Protein AF-0000000075736341 (afdb_homodimer)

Organism: Rhodopseudomonas palustris (strain ATCC BAA-98 / CGA009) (NCBI:txid258594)

Radius of gyration: 17.77 Å; Cα contacts (8 Å, |Δi|>4): 667; chains: 2; bounding box: 42×50×42 Å

Sequence (270 aa):
MTVSPPPGFQPFAVQDGYIGTNGPYYWRQSGDGQPEFGFLSDDRHGNPNGVLHGGALLGFLDTILGFSVVLAGQRRCATVSLDSRFIATIEPGGWITGRTTMKKLSRSLAFIDAEALAGDKLLVTTSAVFRIFESMTVSPPPGFQPFAVQDGYIGTNGPYYWRQSGDGQPEFGFLSDDRHGNPNGVLHGGALLGFLDTILGFSVVLAGQRRCATVSLDSRFIATIEPGGWITGRTTMKKLSRSLAFIDAEALAGDKLLVTTSAVFRIFES

Structure (mmCIF, N/CA/C/O backbone):
data_AF-0000000075736341-model_v1
#
loop_
_entity.id
_entity.type
_entity.pdbx_description
1 polymer 'PaaI family thioesterase'
#
loop_
_atom_site.group_PDB
_atom_site.id
_atom_site.type_symbol
_atom_site.label_atom_id
_atom_site.label_alt_id
_atom_site.label_comp_id
_atom_site.label_asym_id
_atom_site.label_entity_id
_atom_site.label_seq_id
_atom_site.pdbx_PDB_ins_code
_atom_site.Cartn_x
_atom_site.Cartn_y
_atom_site.Cartn_z
_atom_site.occupancy
_atom_site.B_iso_or_equiv
_atom_site.auth_seq_id
_atom_site.auth_comp_id
_atom_site.auth_asym_id
_atom_site.auth_atom_id
_atom_site.pdbx_PDB_model_num
ATOM 1 N N . MET A 1 1 ? -22.75 11.453 -9.336 1 43.09 1 MET A N 1
ATOM 2 C CA . MET A 1 1 ? -22.516 12.75 -8.703 1 43.09 1 MET A CA 1
ATOM 3 C C . MET A 1 1 ? -21.031 12.938 -8.406 1 43.09 1 MET A C 1
ATOM 5 O O . MET A 1 1 ? -20.359 12.016 -7.934 1 43.09 1 MET A O 1
ATOM 9 N N . THR A 1 2 ? -20.406 13.789 -9.133 1 55.16 2 THR A N 1
ATOM 10 C CA . THR A 1 2 ? -18.984 14.078 -8.922 1 55.16 2 THR A CA 1
ATOM 11 C C . THR A 1 2 ? -18.719 14.406 -7.457 1 55.16 2 THR A C 1
ATOM 13 O O . THR A 1 2 ? -19.281 15.367 -6.918 1 55.16 2 THR A O 1
ATOM 16 N N . VAL A 1 3 ? -18.344 13.438 -6.664 1 73.44 3 VAL A N 1
ATOM 17 C CA . VAL A 1 3 ? -18.094 13.695 -5.25 1 73.44 3 VAL A CA 1
ATOM 18 C C . VAL A 1 3 ? -17.031 14.789 -5.098 1 73.44 3 VAL A C 1
ATOM 20 O O . VAL A 1 3 ? -15.969 14.711 -5.715 1 73.44 3 VAL A O 1
ATOM 23 N N . SER A 1 4 ? -17.484 15.93 -4.535 1 86.81 4 SER A N 1
ATOM 24 C CA . SER A 1 4 ? -16.594 17.062 -4.262 1 86.81 4 SER A CA 1
ATOM 25 C C . SER A 1 4 ? -15.961 16.938 -2.883 1 86.81 4 SER A C 1
ATOM 27 O O . SER A 1 4 ? -16.578 16.422 -1.949 1 86.81 4 SER A O 1
ATOM 29 N N . PRO A 1 5 ? -14.688 17.344 -2.762 1 92.88 5 PRO A N 1
ATOM 30 C CA . PRO A 1 5 ? -14.047 17.344 -1.44 1 92.88 5 PRO A CA 1
ATOM 31 C C . PRO A 1 5 ? -14.797 18.203 -0.421 1 92.88 5 PRO A C 1
ATOM 33 O O . PRO A 1 5 ? -15.398 19.203 -0.786 1 92.88 5 PRO A O 1
ATOM 36 N N . PRO A 1 6 ? -14.82 17.828 0.877 1 93.12 6 PRO A N 1
ATOM 37 C CA . PRO A 1 6 ? -15.383 18.672 1.927 1 93.12 6 PRO A CA 1
ATOM 38 C C . PRO A 1 6 ? -14.734 20.047 1.983 1 93.12 6 PRO A C 1
ATOM 40 O O . PRO A 1 6 ? -13.594 20.219 1.532 1 93.12 6 PRO A O 1
ATOM 43 N N . PRO A 1 7 ? -15.461 21.031 2.551 1 92.19 7 PRO A N 1
ATOM 44 C CA . PRO A 1 7 ? -14.922 22.391 2.605 1 92.19 7 PRO A CA 1
ATOM 45 C C . PRO A 1 7 ? -13.578 22.469 3.32 1 92.19 7 PRO A C 1
ATOM 47 O O . PRO A 1 7 ? -13.359 21.766 4.312 1 92.19 7 PRO A O 1
ATOM 50 N N . GLY A 1 8 ? -12.688 23.266 2.797 1 93.94 8 GLY A N 1
ATOM 51 C CA . GLY A 1 8 ? -11.422 23.562 3.441 1 93.94 8 GLY A CA 1
ATOM 52 C C . GLY A 1 8 ? -10.281 22.688 2.953 1 93.94 8 GLY A C 1
ATOM 53 O O . GLY A 1 8 ? -9.109 23 3.176 1 93.94 8 GLY A O 1
ATOM 54 N N . PHE A 1 9 ? -10.641 21.609 2.346 1 96.69 9 PHE A N 1
ATOM 55 C CA . PHE A 1 9 ? -9.594 20.734 1.812 1 96.69 9 PHE A CA 1
ATOM 56 C C . PHE A 1 9 ? -9.039 21.297 0.506 1 96.69 9 PHE A C 1
ATOM 58 O O . PHE A 1 9 ? -9.797 21.766 -0.346 1 96.69 9 PHE A O 1
ATOM 65 N N . GLN A 1 10 ? -7.746 21.312 0.424 1 96.44 10 GLN A N 1
ATOM 66 C CA . GLN A 1 10 ? -7.07 21.703 -0.809 1 96.44 10 GLN A CA 1
ATOM 67 C C . GLN A 1 10 ? -6.27 20.547 -1.394 1 96.44 10 GLN A C 1
ATOM 69 O O . GLN A 1 10 ? -5.762 19.703 -0.654 1 96.44 10 GLN A O 1
ATOM 74 N N . PRO A 1 11 ? -6.152 20.484 -2.705 1 96.62 11 PRO A N 1
ATOM 75 C CA . PRO A 1 11 ? -5.367 19.406 -3.299 1 96.62 11 PRO A CA 1
ATOM 76 C C . PRO A 1 11 ? -3.895 19.453 -2.895 1 96.62 11 PRO A C 1
ATOM 78 O O . PRO A 1 11 ? -3.363 20.531 -2.613 1 96.62 11 PRO A O 1
ATOM 81 N N . PHE A 1 12 ? -3.307 18.234 -2.832 1 97.12 12 PHE A N 1
ATOM 82 C CA . PHE A 1 12 ? -1.857 18.203 -2.67 1 97.12 12 PHE A CA 1
ATOM 83 C C . PHE A 1 12 ? -1.169 19.016 -3.754 1 97.12 12 PHE A C 1
ATOM 85 O O . PHE A 1 12 ? -1.601 19.016 -4.91 1 97.12 12 PHE A O 1
ATOM 92 N N . ALA A 1 13 ? -0.105 19.656 -3.391 1 92.75 13 ALA A N 1
ATOM 93 C CA . ALA A 1 13 ? 0.673 20.422 -4.367 1 92.75 13 ALA A CA 1
ATOM 94 C C . ALA A 1 13 ? 1.377 19.484 -5.348 1 92.75 13 ALA A C 1
ATOM 96 O O . ALA A 1 13 ? 1.563 19.828 -6.52 1 92.75 13 ALA A O 1
ATOM 97 N N . VAL A 1 14 ? 1.834 18.406 -4.832 1 91.38 14 VAL A N 1
ATOM 98 C CA . VAL A 1 14 ? 2.459 17.391 -5.676 1 91.38 14 VAL A CA 1
ATOM 99 C C . VAL A 1 14 ? 1.383 16.547 -6.363 1 91.38 14 VAL A C 1
ATOM 101 O O . VAL A 1 14 ? 0.614 15.852 -5.703 1 91.38 14 VAL A O 1
ATOM 104 N N . GLN A 1 15 ? 1.377 16.578 -7.691 1 90.69 15 GLN A N 1
ATOM 105 C CA . GLN A 1 15 ? 0.323 15.883 -8.43 1 90.69 15 GLN A CA 1
ATOM 106 C C . GLN A 1 15 ? 0.909 14.961 -9.492 1 90.69 15 GLN A C 1
ATOM 108 O O . GLN A 1 15 ? 0.202 14.531 -10.406 1 90.69 15 GLN A O 1
ATOM 113 N N . ASP A 1 16 ? 2.137 14.789 -9.477 1 95 16 ASP A N 1
ATOM 114 C CA . ASP A 1 16 ? 2.793 13.875 -10.398 1 95 16 ASP A CA 1
ATOM 115 C C . ASP A 1 16 ? 3.299 12.625 -9.68 1 95 16 ASP A C 1
ATOM 117 O O . ASP A 1 16 ? 2.994 12.422 -8.5 1 95 16 ASP A O 1
ATOM 121 N N . GLY A 1 17 ? 3.896 11.695 -10.453 1 97.94 17 GLY A N 1
ATOM 122 C CA . GLY A 1 17 ? 4.379 10.477 -9.828 1 97.94 17 GLY A CA 1
ATOM 123 C C . GLY A 1 17 ? 3.271 9.648 -9.203 1 97.94 17 GLY A C 1
ATOM 124 O O . GLY A 1 17 ? 2.139 9.648 -9.695 1 97.94 17 GLY A O 1
ATOM 125 N N . TYR A 1 18 ? 3.678 8.93 -8.125 1 98.62 18 TYR A N 1
ATOM 126 C CA . TYR A 1 18 ? 2.729 8.016 -7.504 1 98.62 18 TYR A CA 1
ATOM 127 C C . TYR A 1 18 ? 1.563 8.773 -6.883 1 98.62 18 TYR A C 1
ATOM 129 O O . 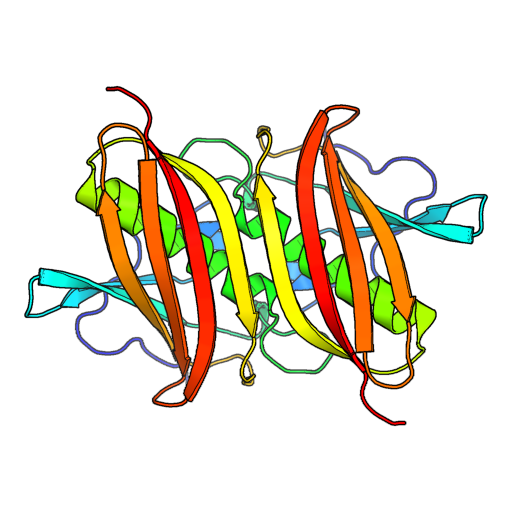TYR A 1 18 ? 0.418 8.32 -6.938 1 98.62 18 TYR A O 1
ATOM 137 N N . ILE A 1 19 ? 1.858 9.867 -6.273 1 98.44 19 ILE A N 1
ATOM 138 C CA . ILE A 1 19 ? 0.839 10.672 -5.598 1 98.44 19 ILE A CA 1
ATOM 139 C C . ILE A 1 19 ? -0.22 11.109 -6.609 1 98.44 19 ILE A C 1
ATOM 141 O O . ILE A 1 19 ? -1.42 10.984 -6.352 1 98.44 19 ILE A O 1
ATOM 145 N N . GLY A 1 20 ? 0.197 11.562 -7.738 1 97.56 20 GLY A N 1
ATOM 146 C CA . GLY A 1 20 ? -0.741 11.945 -8.781 1 97.56 20 GLY A CA 1
ATOM 147 C C . GLY A 1 20 ? -1.492 10.758 -9.367 1 97.56 20 GLY A C 1
ATOM 148 O O . GLY A 1 20 ? -2.664 10.883 -9.734 1 97.56 20 GLY A O 1
ATOM 149 N N . THR A 1 21 ? -0.859 9.664 -9.484 1 97.88 21 THR A N 1
ATOM 150 C CA . THR A 1 21 ? -1.429 8.469 -10.102 1 97.88 21 THR A CA 1
ATOM 151 C C . THR A 1 21 ? -2.471 7.836 -9.18 1 97.88 21 THR A C 1
ATOM 153 O O . THR A 1 21 ? -3.555 7.461 -9.633 1 97.88 21 THR A O 1
ATOM 156 N N . ASN A 1 22 ? -2.188 7.789 -7.91 1 98.44 22 ASN A N 1
ATOM 157 C CA . ASN A 1 22 ? -3.084 7.121 -6.973 1 98.44 22 ASN A CA 1
ATOM 158 C C . ASN A 1 22 ? -4.094 8.102 -6.371 1 98.44 22 ASN A C 1
ATOM 160 O O . ASN A 1 22 ? -5.074 7.68 -5.754 1 98.44 22 ASN A O 1
ATOM 164 N N . GLY A 1 23 ? -3.801 9.367 -6.469 1 97.75 23 GLY A N 1
ATOM 165 C CA . GLY A 1 23 ? -4.73 10.352 -5.949 1 97.75 23 GLY A CA 1
ATOM 166 C C . GLY A 1 23 ? -6.016 10.445 -6.75 1 97.75 23 GLY A C 1
ATOM 167 O O . GLY A 1 23 ? -6.375 9.508 -7.465 1 97.75 23 GLY A O 1
ATOM 168 N N . PRO A 1 24 ? -6.777 11.523 -6.547 1 97.88 24 PRO A N 1
ATOM 169 C CA . PRO A 1 24 ? -6.301 12.766 -5.938 1 97.88 24 PRO A CA 1
ATOM 170 C C . PRO A 1 24 ? -6.32 12.719 -4.41 1 97.88 24 PRO A C 1
ATOM 172 O O . PRO A 1 24 ? -7.227 12.125 -3.82 1 97.88 24 PRO A O 1
ATOM 175 N N . TYR A 1 25 ? -5.273 13.375 -3.82 1 98.44 25 TYR A N 1
ATOM 176 C CA . TYR A 1 25 ? -5.156 13.539 -2.377 1 98.44 25 TYR A CA 1
ATOM 177 C C . TYR A 1 25 ? -5.348 15 -1.979 1 98.44 25 TYR A C 1
ATOM 179 O O . TYR A 1 25 ? -5.016 15.906 -2.746 1 98.44 25 TYR A O 1
ATOM 187 N N . TYR A 1 26 ? -5.848 15.148 -0.805 1 98.12 26 TYR A N 1
ATOM 188 C CA . TYR A 1 26 ? -6.148 16.484 -0.274 1 98.12 26 TYR A CA 1
ATOM 189 C C . TYR A 1 26 ? -5.672 16.609 1.168 1 98.12 26 TYR A C 1
ATOM 191 O O . TYR A 1 26 ? -5.348 15.609 1.813 1 98.12 26 TYR A O 1
ATOM 199 N N . TRP A 1 27 ? -5.551 17.875 1.605 1 97.19 27 TRP A N 1
ATOM 200 C CA . TRP A 1 27 ? -5.234 18.094 3.012 1 97.19 27 TRP A CA 1
ATOM 201 C C . TRP A 1 27 ? -5.77 19.453 3.48 1 97.19 27 TRP A C 1
ATOM 203 O O . TRP A 1 27 ? -6.125 20.297 2.664 1 97.19 27 TRP A O 1
ATOM 213 N N . ARG A 1 28 ? -5.996 19.531 4.719 1 95.88 28 ARG A N 1
ATOM 214 C CA . ARG A 1 28 ? -6.312 20.781 5.387 1 95.88 28 ARG A CA 1
ATOM 215 C C . ARG A 1 28 ? -5.711 20.828 6.785 1 95.88 28 ARG A C 1
ATOM 217 O O . ARG A 1 28 ? -5.43 19.797 7.379 1 95.88 28 ARG A O 1
ATOM 224 N N . GLN A 1 29 ? -5.406 22.031 7.199 1 90.31 29 GLN A N 1
ATOM 225 C CA . GLN A 1 29 ? -5.055 22.188 8.602 1 90.31 29 GLN A CA 1
ATOM 226 C C . GLN A 1 29 ? -6.301 22.281 9.477 1 90.31 29 GLN A C 1
ATOM 228 O O . GLN A 1 29 ? -7.176 23.109 9.234 1 90.31 29 GLN A O 1
ATOM 233 N N . SER A 1 30 ? -6.387 21.344 10.359 1 83.81 30 SER A N 1
ATOM 234 C CA . SER A 1 30 ? -7.523 21.406 11.273 1 83.81 30 SER A CA 1
ATOM 235 C C . SER A 1 30 ? -7.43 22.625 12.195 1 83.81 30 SER A C 1
ATOM 237 O O . SER A 1 30 ? -6.406 23.312 12.227 1 83.81 30 SER A O 1
ATOM 239 N N . GLY A 1 31 ? -8.555 22.828 12.852 1 79.38 31 GLY A N 1
ATOM 240 C CA . GLY A 1 31 ? -8.602 23.953 13.781 1 79.38 31 GLY A CA 1
ATOM 241 C C . GLY A 1 31 ? -7.574 23.844 14.891 1 79.38 31 GLY A C 1
ATOM 242 O O . GLY A 1 31 ? -7.109 24.875 15.414 1 79.38 31 GLY A O 1
ATOM 243 N N . ASP A 1 32 ? -7.191 22.641 15.258 1 83.25 32 ASP A N 1
ATOM 244 C CA . ASP A 1 32 ? -6.242 22.438 16.344 1 83.25 32 ASP A CA 1
ATOM 245 C C . ASP A 1 32 ? -4.805 22.422 15.828 1 83.25 32 ASP A C 1
ATOM 247 O O . ASP A 1 32 ? -3.869 22.156 16.578 1 83.25 32 ASP A O 1
ATOM 251 N N . GLY A 1 33 ? -4.625 22.688 14.602 1 83.5 33 GLY A N 1
ATOM 252 C CA . GLY A 1 33 ? -3.295 22.797 14.023 1 83.5 33 GLY A CA 1
ATOM 253 C C . GLY A 1 33 ? -2.77 21.469 13.484 1 83.5 33 GLY A C 1
ATOM 254 O O . GLY A 1 33 ? -1.669 21.406 12.938 1 83.5 33 GLY A O 1
ATOM 255 N N . GLN A 1 34 ? -3.572 20.453 13.641 1 88.44 34 GLN A N 1
ATOM 256 C CA . GLN A 1 34 ? -3.15 19.141 13.141 1 88.44 34 GLN A CA 1
ATOM 257 C C . GLN A 1 34 ? -3.6 18.938 11.695 1 88.44 34 GLN A C 1
ATOM 259 O O . GLN A 1 34 ? -4.688 19.359 11.312 1 88.44 34 GLN A O 1
ATOM 264 N N . PRO A 1 35 ? -2.73 18.297 10.969 1 93.81 35 PRO A N 1
ATOM 265 C CA . PRO A 1 35 ? -3.156 18.078 9.586 1 93.81 35 PRO A CA 1
ATOM 266 C C . PRO A 1 35 ? -4.219 16.984 9.469 1 93.81 35 PRO A C 1
ATOM 268 O O . PRO A 1 35 ? -4.195 16.016 10.234 1 93.81 35 PRO A O 1
ATOM 271 N N . GLU A 1 36 ? -5.145 17.203 8.586 1 96.62 36 GLU A N 1
ATOM 272 C CA . GLU A 1 36 ? -6.105 16.219 8.117 1 96.62 36 GLU A CA 1
ATOM 273 C C . GLU A 1 36 ? -5.98 15.992 6.613 1 96.62 36 GLU A C 1
ATOM 275 O O . GLU A 1 36 ? -5.758 16.938 5.855 1 96.62 36 GLU A O 1
ATOM 280 N N . PHE A 1 37 ? -6.254 14.75 6.285 1 98.31 37 PHE A N 1
ATOM 281 C CA . PHE A 1 37 ? -6.016 14.406 4.891 1 98.31 37 PHE A CA 1
ATOM 282 C C . PHE A 1 37 ? -7.266 13.797 4.262 1 98.31 37 PHE A C 1
ATOM 284 O O . PHE A 1 37 ? -8.195 13.406 4.973 1 98.31 37 PHE A O 1
ATOM 291 N N . GLY A 1 38 ? -7.238 13.789 2.949 1 98.44 38 GLY A N 1
ATOM 292 C CA . GLY A 1 38 ? -8.352 13.219 2.207 1 98.44 38 GLY A CA 1
ATOM 293 C C . GLY A 1 38 ? -7.922 12.523 0.928 1 98.44 38 GLY A C 1
ATOM 294 O O . GLY A 1 38 ? -6.914 12.891 0.324 1 98.44 38 GLY A O 1
ATOM 295 N N . PHE A 1 39 ? -8.648 11.562 0.573 1 98.62 39 PHE A N 1
ATOM 296 C CA . PHE A 1 39 ? -8.508 10.773 -0.646 1 98.62 39 PHE A CA 1
ATOM 297 C C . PHE A 1 39 ? -9.859 10.617 -1.341 1 98.62 39 PHE A C 1
ATOM 299 O O . PHE A 1 39 ? -10.781 10.023 -0.783 1 98.62 39 PHE A O 1
ATOM 306 N N . LEU A 1 40 ? -10.016 11.219 -2.479 1 98.12 40 LEU A N 1
ATOM 307 C CA . LEU A 1 40 ? -11.234 11.047 -3.262 1 98.12 40 LEU A CA 1
ATOM 308 C C . LEU A 1 40 ? -11.102 9.875 -4.234 1 98.12 40 LEU A C 1
ATOM 310 O O . LEU A 1 40 ? -10.602 10.047 -5.348 1 98.12 40 LEU A O 1
ATOM 314 N N . SER A 1 41 ? -11.625 8.727 -3.809 1 98.06 41 SER A N 1
ATOM 315 C CA . SER A 1 41 ? -11.453 7.52 -4.613 1 98.06 41 SER A CA 1
ATOM 316 C C . SER A 1 41 ? -12.414 7.508 -5.797 1 98.06 41 SER A C 1
ATOM 318 O O . SER A 1 41 ? -13.422 8.219 -5.793 1 98.06 41 SER A O 1
ATOM 320 N N . ASP A 1 42 ? -12.023 6.766 -6.824 1 97.5 42 ASP A N 1
ATOM 321 C CA . ASP A 1 42 ? -12.867 6.543 -7.992 1 97.5 42 ASP A CA 1
ATOM 322 C C . ASP A 1 42 ? -12.641 5.148 -8.578 1 97.5 42 ASP A C 1
ATOM 324 O O . ASP A 1 42 ? -12.07 4.281 -7.914 1 97.5 42 ASP A O 1
ATOM 328 N N . ASP A 1 43 ? -13.141 4.879 -9.773 1 96.94 43 ASP A N 1
ATOM 329 C CA . ASP A 1 43 ? -13.125 3.541 -10.359 1 96.94 43 ASP A CA 1
ATOM 330 C C . ASP A 1 43 ? -11.695 3.016 -10.484 1 96.94 43 ASP A C 1
ATOM 332 O O . ASP A 1 43 ? -11.469 1.806 -10.438 1 96.94 43 ASP A O 1
ATOM 336 N N . ARG A 1 44 ? -10.711 3.895 -10.617 1 98.19 44 ARG A N 1
ATOM 337 C CA . ARG A 1 44 ? -9.305 3.518 -10.734 1 98.19 44 ARG A CA 1
ATOM 338 C C . ARG A 1 44 ? -8.82 2.805 -9.484 1 98.19 44 ARG A C 1
ATOM 340 O O . ARG A 1 44 ? -7.77 2.16 -9.492 1 98.19 44 ARG A O 1
ATOM 347 N N . HIS A 1 45 ? -9.578 2.855 -8.43 1 98.69 45 HIS A N 1
ATOM 348 C CA . HIS A 1 45 ? -9.094 2.395 -7.133 1 98.69 45 HIS A CA 1
ATOM 349 C C . HIS A 1 45 ? -9.812 1.121 -6.699 1 98.69 45 HIS A C 1
ATOM 351 O O . HIS A 1 45 ? -9.617 0.646 -5.578 1 98.69 45 HIS A O 1
ATOM 357 N N . GLY A 1 46 ? -10.602 0.581 -7.516 1 98.19 46 GLY A N 1
ATOM 358 C CA . GLY A 1 46 ? -11.344 -0.624 -7.18 1 98.19 46 GLY A CA 1
ATOM 359 C C . GLY A 1 46 ? -10.531 -1.893 -7.344 1 98.19 46 GLY A C 1
ATOM 360 O O . GLY A 1 46 ? -9.609 -1.942 -8.164 1 98.19 46 GLY A O 1
ATOM 361 N N . ASN A 1 47 ? -10.93 -2.953 -6.527 1 96.88 47 ASN A N 1
ATOM 362 C CA . ASN A 1 47 ? -10.336 -4.273 -6.707 1 96.88 47 ASN A CA 1
ATOM 363 C C . ASN A 1 47 ? -11.266 -5.207 -7.48 1 96.88 47 ASN A C 1
ATOM 365 O O . ASN A 1 47 ? -12.359 -4.812 -7.871 1 96.88 47 ASN A O 1
ATOM 369 N N . PRO A 1 48 ? -10.781 -6.422 -7.738 1 93.94 48 PRO A N 1
ATOM 370 C CA . PRO A 1 48 ? -11.586 -7.328 -8.555 1 93.94 48 PRO A CA 1
ATOM 371 C C . PRO A 1 48 ? -12.906 -7.715 -7.883 1 93.94 48 PRO A C 1
ATOM 373 O O . PRO A 1 48 ? -13.82 -8.211 -8.547 1 93.94 48 PRO A O 1
ATOM 376 N N . ASN A 1 49 ? -12.961 -7.512 -6.609 1 94.12 49 ASN A N 1
ATOM 377 C CA . ASN A 1 49 ? -14.172 -7.867 -5.887 1 94.12 49 ASN A CA 1
ATOM 378 C C . ASN A 1 49 ? -15.164 -6.707 -5.844 1 94.12 49 ASN A C 1
ATOM 380 O O . ASN A 1 49 ? -16.219 -6.801 -5.203 1 94.12 49 ASN A O 1
ATOM 384 N N . GLY A 1 50 ? -14.805 -5.566 -6.43 1 95.25 50 GLY A N 1
ATOM 385 C CA . GLY A 1 50 ? -15.727 -4.445 -6.539 1 95.25 50 GLY A CA 1
ATOM 386 C C . GLY A 1 50 ? -15.641 -3.48 -5.375 1 95.25 50 GLY A C 1
ATOM 387 O O . GLY A 1 50 ? -16.484 -2.592 -5.23 1 95.25 50 GLY A O 1
ATOM 388 N N . VAL A 1 51 ? -14.758 -3.711 -4.531 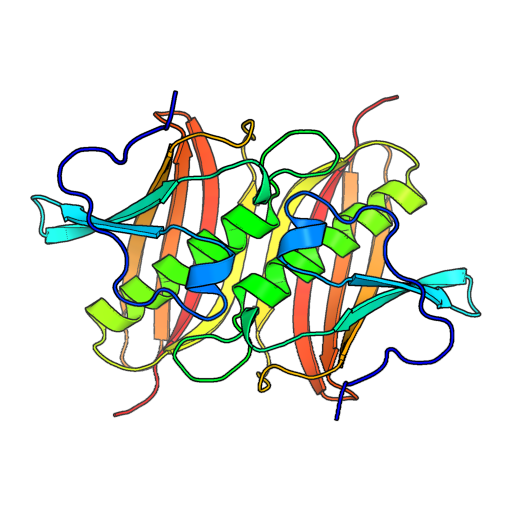1 97.75 51 VAL A N 1
ATOM 389 C CA . VAL A 1 51 ? -14.555 -2.799 -3.41 1 97.75 51 VAL A CA 1
ATOM 390 C C . VAL A 1 51 ? -13.219 -2.082 -3.561 1 97.75 51 VAL A C 1
ATOM 392 O O . VAL A 1 51 ? -12.461 -2.363 -4.492 1 97.75 51 VAL A O 1
ATOM 395 N N . LEU A 1 52 ? -12.992 -1.081 -2.699 1 98.38 52 LEU A N 1
ATOM 396 C CA . LEU A 1 52 ? -11.742 -0.329 -2.721 1 98.38 52 LEU A CA 1
ATOM 397 C C . LEU A 1 52 ? -10.547 -1.251 -2.494 1 98.38 52 LEU A C 1
ATOM 399 O O . LEU A 1 52 ? -10.555 -2.072 -1.575 1 98.38 52 LEU A O 1
ATOM 403 N N . HIS A 1 53 ? -9.594 -1.188 -3.346 1 98.69 53 HIS A N 1
ATOM 404 C CA . HIS A 1 53 ? -8.406 -2.023 -3.219 1 98.69 53 HIS A CA 1
ATOM 405 C C . HIS A 1 53 ? -7.578 -1.628 -1.998 1 98.69 53 HIS A C 1
ATOM 407 O O . HIS A 1 53 ? -7.277 -0.448 -1.802 1 98.69 53 HIS A O 1
ATOM 413 N N . GLY A 1 54 ? -7.137 -2.598 -1.226 1 98.38 54 GLY A N 1
ATOM 414 C CA . GLY A 1 54 ? -6.297 -2.328 -0.07 1 98.38 54 GLY A CA 1
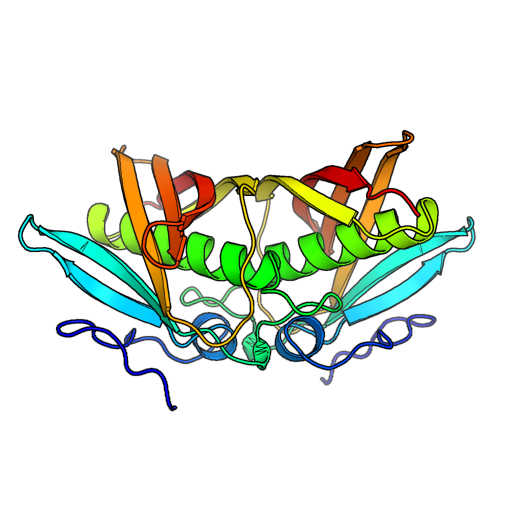ATOM 415 C C . GLY A 1 54 ? -5.02 -1.587 -0.419 1 98.38 54 GLY A C 1
ATOM 416 O O . GLY A 1 54 ? -4.559 -0.741 0.348 1 98.38 54 GLY A O 1
ATOM 417 N N . GLY A 1 55 ? -4.469 -1.902 -1.563 1 98.62 55 GLY A N 1
ATOM 418 C CA . GLY A 1 55 ? -3.258 -1.244 -2.023 1 98.62 55 GLY A CA 1
ATOM 419 C C . GLY A 1 55 ? -3.432 0.249 -2.23 1 98.62 55 GLY A C 1
ATOM 420 O O . GLY A 1 55 ? -2.504 1.025 -1.997 1 98.62 55 GLY A O 1
ATOM 421 N N . ALA A 1 56 ? -4.59 0.658 -2.719 1 98.75 56 ALA A N 1
ATOM 422 C CA . ALA A 1 56 ? -4.875 2.082 -2.881 1 98.75 56 ALA A CA 1
ATOM 423 C C . ALA A 1 56 ? -4.887 2.795 -1.532 1 98.75 56 ALA A C 1
ATOM 425 O O . ALA A 1 56 ? -4.34 3.893 -1.397 1 98.75 56 ALA A O 1
ATOM 426 N N . LEU A 1 57 ? -5.492 2.143 -0.557 1 98.81 57 LEU A N 1
ATOM 427 C CA . LEU A 1 57 ? -5.555 2.703 0.788 1 98.81 57 LEU A CA 1
ATOM 428 C C . LEU A 1 57 ? -4.172 2.744 1.426 1 98.81 57 LEU A C 1
ATOM 430 O O . LEU A 1 57 ? -3.807 3.73 2.07 1 98.81 57 LEU A O 1
ATOM 434 N N . LEU A 1 58 ? -3.445 1.663 1.251 1 98.81 58 LEU A N 1
ATOM 435 C CA . LEU A 1 58 ? -2.098 1.613 1.805 1 98.81 58 LEU A CA 1
ATOM 436 C C . LEU A 1 58 ? -1.224 2.713 1.209 1 98.81 58 LEU A C 1
ATOM 438 O O . LEU A 1 58 ? -0.436 3.34 1.921 1 98.81 58 LEU A O 1
ATOM 442 N N . GLY A 1 59 ? -1.317 2.873 -0.113 1 98.75 59 GLY A N 1
ATOM 443 C CA . GLY A 1 59 ? -0.583 3.947 -0.763 1 98.75 59 GLY A CA 1
ATOM 444 C C . GLY A 1 59 ? -0.925 5.32 -0.216 1 98.75 59 GLY A C 1
ATOM 445 O O . GLY A 1 59 ? -0.037 6.145 0.005 1 98.75 59 GLY A O 1
ATOM 446 N N . PHE A 1 60 ? -2.215 5.543 0.012 1 98.88 60 PHE A N 1
ATOM 447 C CA . PHE A 1 60 ? -2.691 6.789 0.597 1 98.88 60 PHE A CA 1
ATOM 448 C C . PHE A 1 60 ? -2.119 6.984 1.996 1 98.88 60 PHE A C 1
ATOM 450 O O . PHE A 1 60 ? -1.524 8.023 2.291 1 98.88 60 PHE A O 1
ATOM 457 N N . LEU A 1 61 ? -2.211 5.969 2.809 1 98.94 61 LEU A N 1
ATOM 458 C CA . LEU A 1 61 ? -1.75 6.066 4.188 1 98.94 61 LEU A CA 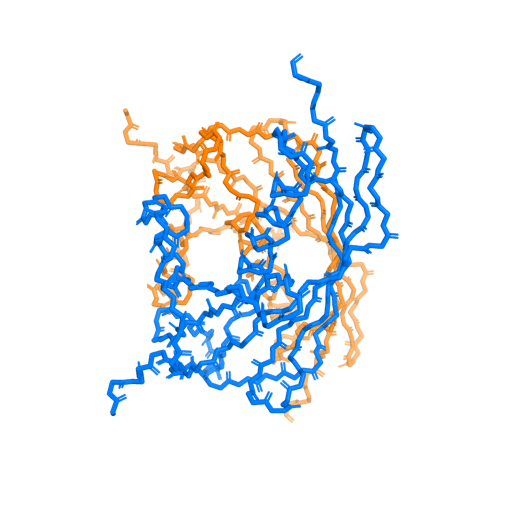1
ATOM 459 C C . LEU A 1 61 ? -0.236 6.246 4.242 1 98.94 61 LEU A C 1
ATOM 461 O O . LEU A 1 61 ? 0.269 7.051 5.031 1 98.94 61 LEU A O 1
ATOM 465 N N . ASP A 1 62 ? 0.476 5.508 3.441 1 98.88 62 ASP A N 1
ATOM 466 C CA . ASP A 1 62 ? 1.922 5.688 3.359 1 98.88 62 ASP A CA 1
ATOM 467 C C . ASP A 1 62 ? 2.277 7.133 3.02 1 98.88 62 ASP A C 1
ATOM 469 O O . ASP A 1 62 ? 3.186 7.715 3.619 1 98.88 62 ASP A O 1
ATOM 473 N N . THR A 1 63 ? 1.586 7.695 2.074 1 98.69 63 THR A N 1
ATOM 474 C CA . THR A 1 63 ? 1.833 9.062 1.615 1 98.69 63 THR A CA 1
ATOM 475 C C . THR A 1 63 ? 1.598 10.062 2.742 1 98.69 63 THR A C 1
ATOM 477 O O . THR A 1 63 ? 2.445 10.914 3.008 1 98.69 63 THR A O 1
ATOM 480 N N . ILE A 1 64 ? 0.471 9.922 3.447 1 98.62 64 ILE A N 1
ATOM 481 C CA . ILE A 1 64 ? 0.131 10.953 4.418 1 98.62 64 ILE A CA 1
ATOM 482 C C . ILE A 1 64 ? 0.99 10.789 5.668 1 98.62 64 ILE A C 1
ATOM 484 O O . ILE A 1 64 ? 1.307 11.773 6.348 1 98.62 64 ILE A O 1
ATOM 488 N N . LEU A 1 65 ? 1.376 9.578 5.977 1 98.56 65 LEU A N 1
ATOM 489 C CA . LEU A 1 65 ? 2.336 9.359 7.051 1 98.56 65 LEU A CA 1
ATOM 490 C C . LEU A 1 65 ? 3.654 10.07 6.758 1 98.56 65 LEU A C 1
ATOM 492 O O . LEU A 1 65 ? 4.164 10.812 7.594 1 98.56 65 LEU A O 1
ATOM 496 N N . GLY A 1 66 ? 4.16 9.797 5.594 1 97.69 66 GLY A N 1
ATOM 497 C CA . GLY A 1 66 ? 5.387 10.477 5.195 1 97.69 66 GLY A CA 1
ATOM 498 C C . GLY A 1 66 ? 5.27 11.984 5.219 1 97.69 66 GLY A C 1
ATOM 499 O O . GLY A 1 66 ? 6.164 12.68 5.715 1 97.69 66 GLY A O 1
ATOM 500 N N . PHE A 1 67 ? 4.207 12.477 4.711 1 96.56 67 PHE A N 1
ATOM 501 C CA . PHE A 1 67 ? 3.955 13.914 4.691 1 96.56 67 PHE A CA 1
ATOM 502 C C . PHE A 1 67 ? 3.957 14.484 6.105 1 96.56 67 PHE A C 1
ATOM 504 O O . PHE A 1 67 ? 4.562 15.523 6.359 1 96.56 67 PHE A O 1
ATOM 511 N N . SER A 1 68 ? 3.25 13.836 7 1 97.06 68 SER A N 1
ATOM 512 C CA . SER A 1 68 ? 3.16 14.289 8.383 1 97.06 68 SER A CA 1
ATOM 513 C C . SER A 1 68 ? 4.535 14.32 9.047 1 97.06 68 SER A C 1
ATOM 515 O O . SER A 1 68 ? 4.84 15.227 9.82 1 97.06 68 SER A O 1
ATOM 517 N N . VAL A 1 69 ? 5.348 13.328 8.773 1 97.19 69 VAL A N 1
ATOM 518 C CA . VAL A 1 69 ? 6.684 13.258 9.344 1 97.19 69 VAL A CA 1
ATOM 519 C C . VAL A 1 69 ? 7.527 14.422 8.828 1 97.19 69 VAL A C 1
ATOM 521 O O . VAL A 1 69 ? 8.219 15.086 9.602 1 97.19 69 VAL A O 1
ATOM 524 N N . VAL A 1 70 ? 7.434 14.664 7.531 1 95.56 70 VAL A N 1
ATOM 525 C CA . VAL A 1 70 ? 8.203 15.75 6.938 1 95.56 70 VAL A CA 1
ATOM 526 C C . VAL A 1 70 ? 7.73 17.094 7.496 1 95.56 70 VAL A C 1
ATOM 528 O O . VAL A 1 70 ? 8.547 17.969 7.801 1 95.56 70 VAL A O 1
ATOM 531 N N . LEU A 1 71 ? 6.438 17.234 7.621 1 93.25 71 LEU A N 1
ATOM 532 C CA . LEU A 1 71 ? 5.879 18.469 8.164 1 93.25 71 LEU A CA 1
ATOM 533 C C . LEU A 1 71 ? 6.371 18.703 9.594 1 93.25 71 LEU A C 1
ATOM 535 O O . LEU A 1 71 ? 6.703 19.828 9.961 1 93.25 71 LEU A O 1
ATOM 539 N N . ALA A 1 72 ? 6.445 17.719 10.391 1 93.75 72 ALA A N 1
ATOM 540 C CA . ALA A 1 72 ? 6.824 17.828 11.797 1 93.75 72 ALA A CA 1
ATOM 541 C C . ALA A 1 72 ? 8.336 17.984 11.945 1 93.75 72 ALA A C 1
ATOM 543 O O . ALA A 1 72 ? 8.797 18.75 12.797 1 93.75 72 ALA A O 1
ATOM 544 N N . GLY A 1 73 ? 9.031 17.219 11.164 1 93 73 GLY A N 1
ATOM 545 C CA . GLY A 1 73 ? 10.477 17.172 11.336 1 93 73 GLY A CA 1
ATOM 546 C C . GLY A 1 73 ? 11.219 18.156 10.445 1 93 73 GLY A C 1
ATOM 547 O O . GLY A 1 73 ? 12.383 18.469 10.688 1 93 73 GLY A O 1
ATOM 548 N N . GLN A 1 74 ? 10.586 18.562 9.336 1 94.12 74 GLN A N 1
ATOM 549 C CA . GLN A 1 74 ? 11.148 19.484 8.352 1 94.12 74 GLN A CA 1
ATOM 550 C C . GLN A 1 74 ? 12.398 18.891 7.707 1 94.12 74 GLN A C 1
ATOM 552 O O . GLN A 1 74 ? 13.359 19.609 7.422 1 94.12 74 GLN A O 1
ATOM 557 N N . ARG A 1 75 ? 12.492 17.594 7.688 1 94.5 75 ARG A N 1
ATOM 558 C CA . ARG A 1 75 ? 13.562 16.812 7.07 1 94.5 75 ARG A CA 1
ATOM 559 C C . ARG A 1 75 ? 13 15.68 6.234 1 94.5 75 ARG A C 1
ATOM 561 O O . ARG A 1 75 ? 11.859 15.25 6.438 1 94.5 75 ARG A O 1
ATOM 568 N N . ARG A 1 76 ? 13.852 15.258 5.34 1 94.94 76 ARG A N 1
ATOM 569 C CA . ARG A 1 76 ? 13.461 14.086 4.562 1 94.94 76 ARG A CA 1
ATOM 570 C C . ARG A 1 76 ? 13.391 12.844 5.445 1 94.94 76 ARG A C 1
ATOM 572 O O . ARG A 1 76 ? 14.109 12.742 6.441 1 94.94 76 ARG A O 1
ATOM 579 N N . CYS A 1 77 ? 12.547 11.93 4.992 1 97.19 77 CYS A N 1
ATOM 580 C CA . CYS A 1 77 ? 12.383 10.695 5.754 1 97.19 77 CYS A CA 1
ATOM 581 C C . CYS A 1 77 ? 12.203 9.5 4.828 1 97.19 77 CYS A C 1
ATOM 583 O O . CYS A 1 77 ? 12.023 9.664 3.623 1 97.19 77 CYS A O 1
ATOM 585 N N . ALA A 1 78 ? 12.383 8.297 5.379 1 97.25 78 ALA A N 1
ATOM 586 C CA . ALA A 1 78 ? 12.133 7.035 4.695 1 97.25 78 ALA A CA 1
ATOM 587 C C . ALA A 1 78 ? 11.406 6.051 5.605 1 97.25 78 ALA A C 1
ATOM 589 O O . ALA A 1 78 ? 11.703 5.957 6.797 1 97.25 78 ALA A O 1
ATOM 590 N N . THR A 1 79 ? 10.484 5.383 5.008 1 98.56 79 THR A N 1
ATOM 591 C CA . THR A 1 79 ? 9.727 4.406 5.781 1 98.56 79 THR A CA 1
ATOM 592 C C . THR A 1 79 ? 10.609 3.23 6.184 1 98.56 79 THR A C 1
ATOM 594 O O . THR A 1 79 ? 11.336 2.68 5.355 1 98.56 79 THR A O 1
ATOM 597 N N . VAL A 1 80 ? 10.57 2.875 7.422 1 98.81 80 VAL A N 1
ATOM 598 C CA . VAL A 1 80 ? 11.273 1.711 7.941 1 98.81 80 VAL A CA 1
ATOM 599 C C . VAL A 1 80 ? 10.312 0.533 8.07 1 98.81 80 VAL A C 1
ATOM 601 O O . VAL A 1 80 ? 10.617 -0.577 7.629 1 98.81 80 VAL A O 1
ATOM 604 N N . SER A 1 81 ? 9.234 0.789 8.656 1 98.94 81 SER A N 1
ATOM 605 C CA . SER A 1 81 ? 8.195 -0.23 8.766 1 98.94 81 SER A CA 1
ATOM 606 C C . SER A 1 81 ? 6.805 0.388 8.688 1 98.94 81 SER A C 1
ATOM 608 O O . SER A 1 81 ? 6.625 1.564 9.008 1 98.94 81 SER A O 1
ATOM 610 N N . LEU A 1 82 ? 5.891 -0.321 8.266 1 98.94 82 LEU A N 1
ATOM 611 C CA . LEU A 1 82 ? 4.484 0.038 8.141 1 98.94 82 LEU A CA 1
ATOM 612 C C . LEU A 1 82 ? 3.59 -1.181 8.352 1 98.94 82 LEU A C 1
ATOM 614 O O . LEU A 1 82 ? 3.637 -2.133 7.57 1 98.94 82 LEU A O 1
ATOM 618 N N . ASP A 1 83 ? 2.793 -1.146 9.406 1 98.94 83 ASP A N 1
ATOM 619 C CA . ASP A 1 83 ? 1.95 -2.264 9.82 1 98.94 83 ASP A CA 1
ATOM 620 C C . ASP A 1 83 ? 0.474 -1.874 9.805 1 98.94 83 ASP A C 1
ATOM 622 O O . ASP A 1 83 ? 0.073 -0.916 10.469 1 98.94 83 ASP A O 1
ATOM 626 N N . SER A 1 84 ? -0.274 -2.662 9.125 1 98.94 84 SER A N 1
ATOM 627 C CA . SER A 1 84 ? -1.656 -2.248 8.906 1 98.94 84 SER A CA 1
ATOM 628 C C . SER A 1 84 ? -2.633 -3.352 9.305 1 98.94 84 SER A C 1
ATOM 630 O O . SER A 1 84 ? -2.334 -4.535 9.148 1 98.94 84 SER A O 1
ATOM 632 N N . ARG A 1 85 ? -3.76 -2.967 9.797 1 98.94 85 ARG A N 1
ATOM 633 C CA . ARG A 1 85 ? -4.922 -3.812 10.047 1 98.94 85 ARG A CA 1
ATOM 634 C C . ARG A 1 85 ? -6.133 -3.324 9.25 1 98.94 85 ARG A C 1
ATOM 636 O O . ARG A 1 85 ? -6.5 -2.152 9.336 1 98.94 85 ARG A O 1
ATOM 643 N N . PHE A 1 86 ? -6.648 -4.238 8.5 1 98.94 86 PHE A N 1
ATOM 644 C CA . PHE A 1 86 ? -7.832 -3.939 7.699 1 98.94 86 PHE A CA 1
ATOM 645 C C . PHE A 1 86 ? -9.102 -4.324 8.445 1 98.94 86 PHE A C 1
ATOM 647 O O . PHE A 1 86 ? -9.281 -5.484 8.828 1 98.94 86 PHE A O 1
ATOM 654 N N . ILE A 1 87 ? -9.984 -3.367 8.562 1 98.81 87 ILE A N 1
ATOM 655 C CA . ILE A 1 87 ? -11.125 -3.529 9.453 1 98.81 87 ILE A CA 1
ATOM 656 C C . ILE A 1 87 ? -12.406 -3.678 8.633 1 98.81 87 ILE A C 1
ATOM 658 O O . ILE A 1 87 ? -13.266 -4.508 8.953 1 98.81 87 ILE A O 1
ATOM 662 N N . ALA A 1 88 ? -12.555 -2.832 7.637 1 98.56 88 ALA A N 1
ATOM 663 C CA . ALA A 1 88 ? -13.75 -2.84 6.789 1 98.56 88 ALA A CA 1
ATOM 664 C C . ALA A 1 88 ? -13.406 -2.41 5.363 1 98.56 88 ALA A C 1
ATOM 666 O O . ALA A 1 88 ? -12.273 -2.031 5.074 1 98.56 88 ALA A O 1
ATOM 667 N N . THR A 1 89 ? -14.391 -2.584 4.48 1 97.31 89 THR A N 1
ATOM 668 C CA . THR A 1 89 ? -14.211 -2.17 3.092 1 97.31 89 THR A CA 1
ATOM 669 C C . THR A 1 89 ? -15.359 -1.27 2.643 1 97.31 89 THR A C 1
ATOM 671 O O . THR A 1 89 ? -16.312 -1.048 3.391 1 97.31 89 THR A O 1
ATOM 674 N N . ILE A 1 90 ? -15.125 -0.625 1.523 1 97.88 90 ILE A N 1
ATOM 675 C CA . ILE A 1 90 ? -16.141 0.224 0.905 1 97.88 90 ILE A CA 1
ATOM 676 C C . ILE A 1 90 ? -15.977 0.194 -0.613 1 97.88 90 ILE A C 1
ATOM 678 O O . ILE A 1 90 ? -14.922 -0.178 -1.126 1 97.88 90 ILE A O 1
ATOM 682 N N . GLU A 1 91 ? -17.062 0.46 -1.33 1 97.62 91 GLU A N 1
ATOM 683 C CA . GLU A 1 91 ? -16.953 0.62 -2.777 1 97.62 91 GLU A CA 1
ATOM 684 C C . GLU A 1 91 ? -16.156 1.868 -3.137 1 97.62 91 GLU A C 1
ATOM 686 O O . GLU A 1 91 ? -16.188 2.863 -2.408 1 97.62 91 GLU A O 1
ATOM 691 N N . PRO A 1 92 ? -15.477 1.845 -4.266 1 97.56 92 PRO A N 1
ATOM 692 C CA . PRO A 1 92 ? -14.812 3.076 -4.703 1 97.56 92 PRO A CA 1
ATOM 693 C C . PRO A 1 92 ? -15.805 4.176 -5.078 1 97.56 92 PRO A C 1
ATOM 695 O O . PRO A 1 92 ? -16.984 3.904 -5.273 1 97.56 92 PRO A O 1
ATOM 698 N N . GLY A 1 93 ? -15.25 5.414 -5.133 1 96.38 93 GLY A N 1
ATOM 699 C CA . GLY A 1 93 ? -16.094 6.512 -5.586 1 96.38 93 GLY A CA 1
ATOM 700 C C . GLY A 1 93 ? -16.438 7.488 -4.48 1 96.38 93 GLY A C 1
ATOM 701 O O . GLY A 1 93 ? -17.094 8.508 -4.727 1 96.38 93 GLY A O 1
ATOM 702 N N . GLY A 1 94 ? -15.984 7.289 -3.34 1 95.75 94 GLY A N 1
ATOM 703 C CA . GLY A 1 94 ? -16.312 8.148 -2.219 1 95.75 94 GLY A CA 1
ATOM 704 C C . GLY A 1 94 ? -15.109 8.836 -1.607 1 95.75 94 GLY A C 1
ATOM 705 O O . GLY A 1 94 ? -13.984 8.664 -2.088 1 95.75 94 GLY A O 1
ATOM 706 N N . TRP A 1 95 ? -15.438 9.672 -0.591 1 98.06 95 TRP A N 1
ATOM 707 C CA . TRP A 1 95 ? -14.43 10.398 0.167 1 98.06 95 TRP A CA 1
ATOM 708 C C . TRP A 1 95 ? -13.883 9.547 1.305 1 98.06 95 TRP A C 1
ATOM 710 O O . TRP A 1 95 ? -14.648 8.961 2.074 1 98.06 95 TRP A O 1
ATOM 720 N N . ILE A 1 96 ? -12.547 9.469 1.385 1 98.62 96 ILE A N 1
ATOM 721 C CA . ILE A 1 96 ? -11.852 8.789 2.479 1 98.62 96 ILE A CA 1
ATOM 722 C C . ILE A 1 96 ? -11.07 9.812 3.301 1 98.62 96 ILE A C 1
ATOM 724 O O . ILE A 1 96 ? -10.266 10.57 2.758 1 98.62 96 ILE A O 1
ATOM 728 N N . THR A 1 97 ? -11.344 9.82 4.562 1 98.19 97 THR A N 1
ATOM 729 C CA . THR A 1 97 ? -10.602 10.695 5.465 1 98.19 97 THR A CA 1
ATOM 730 C C . THR A 1 97 ? -9.367 9.984 6.016 1 98.19 97 THR A C 1
ATOM 732 O O . THR A 1 97 ? -9.438 8.812 6.383 1 98.19 97 THR A O 1
ATOM 735 N N . GLY A 1 98 ? -8.258 10.695 6.004 1 98.44 98 GLY A N 1
ATOM 736 C CA . GLY A 1 98 ? -7.043 10.227 6.645 1 98.44 98 GLY A CA 1
ATOM 737 C C . GLY A 1 98 ? -6.652 11.047 7.859 1 98.44 98 GLY A C 1
ATOM 738 O O . GLY A 1 98 ? -6.648 12.273 7.809 1 98.44 98 GLY A O 1
ATOM 739 N N . ARG A 1 99 ? -6.32 10.336 8.914 1 97.62 99 ARG A N 1
ATOM 740 C CA . ARG A 1 99 ? -5.844 10.984 10.133 1 97.62 99 ARG A CA 1
ATOM 741 C C . ARG A 1 99 ? -4.508 10.398 10.578 1 97.62 99 ARG A C 1
ATOM 743 O O . ARG A 1 99 ? -4.293 9.188 10.484 1 97.62 99 ARG A O 1
ATOM 750 N N . THR A 1 100 ? -3.672 11.281 11.016 1 98.19 100 THR A N 1
ATOM 751 C CA . THR A 1 100 ? -2.389 10.828 11.531 1 98.19 100 THR A CA 1
ATOM 752 C C . THR A 1 100 ? -2.209 11.258 12.984 1 98.19 100 THR A C 1
ATOM 754 O O . THR A 1 100 ? -2.732 12.289 13.406 1 98.19 100 THR A O 1
ATOM 757 N N . THR A 1 101 ? -1.534 10.453 13.734 1 97.88 101 THR A N 1
ATOM 758 C CA . THR A 1 101 ? -1.178 10.75 15.117 1 97.88 101 THR A CA 1
ATOM 759 C C . THR A 1 101 ? 0.306 10.492 15.367 1 97.88 101 THR A C 1
ATOM 761 O O . THR A 1 101 ? 0.749 9.344 15.359 1 97.88 101 THR A O 1
ATOM 764 N N . MET A 1 102 ? 1.024 11.562 15.664 1 98 102 MET A N 1
ATOM 765 C CA . MET A 1 102 ? 2.441 11.43 15.984 1 98 102 MET A CA 1
ATOM 766 C C . MET A 1 102 ? 2.625 10.891 17.406 1 98 102 MET A C 1
ATOM 768 O O . MET A 1 102 ? 2.223 11.539 18.375 1 98 102 MET A O 1
ATOM 772 N N . LYS A 1 103 ? 3.227 9.711 17.453 1 98.62 103 LYS A N 1
ATOM 773 C CA . LYS A 1 103 ? 3.449 9.109 18.766 1 98.62 103 LYS A CA 1
ATOM 774 C C . LYS A 1 103 ? 4.77 9.586 19.375 1 98.62 103 LYS A C 1
ATOM 776 O O . LYS A 1 103 ? 4.859 9.797 20.594 1 98.62 103 LYS A O 1
ATOM 781 N N . LYS A 1 104 ? 5.754 9.727 18.578 1 98.56 104 LYS A N 1
ATOM 782 C CA . LYS A 1 104 ? 7.078 10.188 18.984 1 98.56 104 LYS A CA 1
ATOM 783 C C . LYS A 1 104 ? 7.887 10.68 17.781 1 98.56 104 LYS A C 1
ATOM 785 O O . LYS A 1 104 ? 7.879 10.055 16.719 1 98.56 104 LYS A O 1
ATOM 790 N N . LEU A 1 105 ? 8.508 11.766 17.953 1 97.56 105 LEU A N 1
ATOM 791 C CA . LEU A 1 105 ? 9.461 12.305 16.984 1 97.56 105 LEU A CA 1
ATOM 792 C C . LEU A 1 105 ? 10.82 12.523 17.641 1 97.56 105 LEU A C 1
ATOM 794 O O . LEU A 1 105 ? 10.969 13.375 18.516 1 97.56 105 LEU A O 1
ATOM 798 N N . SER A 1 106 ? 11.719 11.75 17.266 1 96.88 106 SER A N 1
ATOM 799 C CA . SER A 1 106 ? 13.086 11.922 17.734 1 96.88 106 SER A CA 1
ATOM 800 C C . SER A 1 106 ? 13.977 12.523 16.656 1 96.88 106 SER A C 1
ATOM 802 O O . SER A 1 106 ? 13.484 12.938 15.602 1 96.88 106 SER A O 1
ATOM 804 N N . ARG A 1 107 ? 15.242 12.578 16.953 1 95.38 107 ARG A N 1
ATOM 805 C CA . ARG A 1 107 ? 16.188 13.133 15.992 1 95.38 107 ARG A CA 1
ATOM 806 C C . ARG A 1 107 ? 16.297 12.242 14.758 1 95.38 107 ARG A C 1
ATOM 808 O O . ARG A 1 107 ? 16.438 12.734 13.641 1 95.38 107 ARG A O 1
ATOM 815 N N . SER A 1 108 ? 16.172 10.922 15.023 1 97.12 108 SER A N 1
ATOM 816 C CA . SER A 1 108 ? 16.5 10.047 13.906 1 97.12 108 SER A CA 1
ATOM 817 C C . SER A 1 108 ? 15.312 9.156 13.523 1 97.12 108 SER A C 1
ATOM 819 O O . SER A 1 108 ? 15.336 8.5 12.484 1 97.12 108 SER A O 1
ATOM 821 N N . LEU A 1 109 ? 14.281 9.117 14.453 1 98.38 109 LEU A N 1
ATOM 822 C CA . LEU A 1 109 ? 13.141 8.25 14.164 1 98.38 109 LEU A CA 1
ATOM 823 C C . LEU A 1 109 ? 11.828 8.969 14.453 1 98.38 109 LEU A C 1
ATOM 825 O O . LEU A 1 109 ? 11.742 9.781 15.375 1 98.38 109 LEU A O 1
ATOM 829 N N . ALA A 1 110 ? 10.867 8.617 13.703 1 98.75 110 ALA A N 1
ATOM 830 C CA . ALA A 1 110 ? 9.484 9.008 13.984 1 98.75 110 ALA A CA 1
ATOM 831 C C . ALA A 1 110 ? 8.586 7.781 14.109 1 98.75 110 ALA A C 1
ATOM 833 O O . ALA A 1 110 ? 8.656 6.867 13.289 1 98.75 110 ALA A O 1
ATOM 834 N N . PHE A 1 111 ? 7.828 7.723 15.188 1 98.88 111 PHE A N 1
ATOM 835 C CA . PHE A 1 111 ? 6.77 6.738 15.383 1 98.88 111 PHE A CA 1
ATOM 836 C C . PHE A 1 111 ? 5.398 7.375 15.203 1 98.88 111 PHE A C 1
ATOM 838 O O . PHE A 1 111 ? 5.02 8.273 15.953 1 98.88 111 PHE A O 1
ATOM 845 N N . ILE A 1 112 ? 4.684 6.922 14.25 1 98.81 112 ILE A N 1
ATOM 846 C CA . ILE A 1 112 ? 3.477 7.637 13.852 1 98.81 112 ILE A CA 1
ATOM 847 C C . ILE A 1 112 ? 2.404 6.641 13.422 1 98.81 112 ILE A C 1
ATOM 849 O O . ILE A 1 112 ? 2.709 5.637 12.766 1 98.81 112 ILE A O 1
ATOM 853 N N . ASP A 1 113 ? 1.142 6.898 13.797 1 98.88 113 ASP A N 1
ATOM 854 C CA . ASP A 1 113 ? -0.014 6.098 13.406 1 98.88 113 ASP A CA 1
ATOM 855 C C . ASP A 1 113 ? -0.887 6.84 12.398 1 98.88 113 ASP A C 1
ATOM 857 O O . ASP A 1 113 ? -0.819 8.07 12.297 1 98.88 113 ASP A O 1
ATOM 861 N N . ALA A 1 114 ? -1.684 6.082 11.656 1 98.81 114 ALA A N 1
ATOM 862 C CA . ALA A 1 114 ? -2.68 6.672 10.766 1 98.81 114 ALA A CA 1
ATOM 863 C C . ALA A 1 114 ? -3.924 5.793 10.672 1 98.81 114 ALA A C 1
ATOM 865 O O . ALA A 1 114 ? -3.859 4.59 10.938 1 98.81 114 ALA A O 1
ATOM 866 N N . GLU A 1 115 ? -4.996 6.418 10.328 1 98.88 115 GLU A N 1
ATOM 867 C CA . GLU A 1 115 ? -6.266 5.746 10.062 1 98.88 115 GLU A CA 1
ATOM 868 C C . GLU A 1 115 ? -6.922 6.273 8.797 1 98.88 115 GLU A C 1
ATOM 870 O O . GLU A 1 115 ? -6.797 7.457 8.469 1 98.88 115 GLU A O 1
ATOM 875 N N . ALA A 1 116 ? -7.59 5.426 8.094 1 98.88 116 ALA A N 1
ATOM 876 C CA . ALA A 1 116 ? -8.469 5.785 6.98 1 98.88 116 ALA A CA 1
ATOM 877 C C . ALA A 1 116 ? -9.93 5.504 7.324 1 98.88 116 ALA A C 1
ATOM 879 O O . ALA A 1 116 ? -10.266 4.41 7.781 1 98.88 116 ALA A O 1
ATOM 880 N N . LEU A 1 117 ? -10.766 6.465 7.031 1 98.69 117 LEU A N 1
ATOM 881 C CA . LEU A 1 117 ? -12.18 6.352 7.375 1 98.69 117 LEU A CA 1
ATOM 882 C C . LEU A 1 117 ? -13.055 6.734 6.191 1 98.69 117 LEU A C 1
ATOM 884 O O . LEU A 1 117 ? -12.758 7.688 5.473 1 98.69 117 LEU A O 1
ATOM 888 N N . ALA A 1 118 ? -14.141 6.066 5.996 1 98.25 118 ALA A N 1
ATOM 889 C CA . ALA A 1 118 ? -15.273 6.5 5.184 1 98.25 118 ALA A CA 1
ATOM 890 C C . ALA A 1 118 ? -16.438 6.953 6.059 1 98.25 118 ALA A C 1
ATOM 892 O O . ALA A 1 118 ? -17.203 6.129 6.559 1 98.25 118 ALA A O 1
ATOM 893 N N . GLY A 1 119 ? -16.641 8.273 6.109 1 96.12 119 GLY A N 1
ATOM 894 C CA . GLY A 1 119 ? -17.516 8.742 7.172 1 96.12 119 GLY A CA 1
ATOM 895 C C . GLY A 1 119 ? -17.062 8.297 8.547 1 96.12 119 GLY A C 1
ATOM 896 O O . GLY A 1 119 ? -15.914 8.508 8.938 1 96.12 119 GLY A O 1
ATOM 897 N N . ASP A 1 120 ? -17.938 7.641 9.266 1 96.69 120 ASP A N 1
ATOM 898 C CA . ASP A 1 120 ? -17.609 7.168 10.609 1 96.69 120 ASP A CA 1
ATOM 899 C C . ASP A 1 120 ? -17.094 5.73 10.57 1 96.69 120 ASP A C 1
ATOM 901 O O . ASP A 1 120 ? -16.719 5.176 11.602 1 96.69 120 ASP A O 1
ATOM 905 N N . LYS A 1 121 ? -17.031 5.16 9.438 1 98.38 121 LYS A N 1
ATOM 906 C CA . LYS A 1 121 ? -16.578 3.775 9.289 1 98.38 121 LYS A CA 1
ATOM 907 C C . LYS A 1 121 ? -15.062 3.689 9.203 1 98.38 121 LYS A C 1
ATOM 909 O O . LYS A 1 121 ? -14.469 4.18 8.242 1 98.38 121 LYS A O 1
ATOM 914 N N . LEU A 1 122 ? -14.445 3.057 10.211 1 98.88 122 LEU A N 1
ATOM 915 C CA . LEU A 1 122 ? -13.008 2.822 10.18 1 98.88 122 LEU A CA 1
ATOM 916 C C . LEU A 1 122 ? -12.656 1.712 9.195 1 98.88 122 LEU A C 1
ATOM 918 O O . LEU A 1 122 ? -13.18 0.601 9.297 1 98.88 122 LEU A O 1
ATOM 922 N N . LEU A 1 123 ? -11.75 2.021 8.242 1 98.88 123 LEU A N 1
ATOM 923 C CA . LEU A 1 123 ? -11.406 1.057 7.199 1 98.88 123 LEU A CA 1
ATOM 924 C C . LEU A 1 123 ? -10.094 0.355 7.516 1 98.88 123 LEU A C 1
ATOM 926 O O . LEU A 1 123 ? -10.008 -0.874 7.457 1 98.88 123 LEU A O 1
ATOM 930 N N . VAL A 1 124 ? -9.062 1.122 7.824 1 98.94 124 VAL A N 1
ATOM 931 C CA . VAL A 1 124 ? -7.715 0.601 8.023 1 98.94 124 VAL A CA 1
ATOM 932 C C . VAL A 1 124 ? -7 1.416 9.094 1 98.94 124 VAL A C 1
ATOM 934 O O . VAL A 1 124 ? -7.125 2.643 9.141 1 98.94 124 VAL A O 1
ATOM 937 N N . THR A 1 125 ? -6.285 0.792 9.953 1 98.94 125 THR A N 1
ATOM 938 C CA . THR A 1 125 ? -5.324 1.438 10.836 1 98.94 125 THR A CA 1
ATOM 939 C C . THR A 1 125 ? -3.898 1.022 10.484 1 98.94 125 THR A C 1
ATOM 941 O O . THR A 1 125 ? -3.656 -0.125 10.109 1 98.94 125 THR A O 1
ATOM 944 N N . THR A 1 126 ? -3.025 1.924 10.625 1 98.94 126 THR A N 1
ATOM 945 C CA . THR A 1 126 ? -1.627 1.672 10.297 1 98.94 126 THR A CA 1
ATOM 946 C C . THR A 1 126 ? -0.702 2.291 11.336 1 98.94 126 THR A C 1
ATOM 948 O O . THR A 1 126 ? -0.97 3.383 11.844 1 98.94 126 THR A O 1
ATOM 951 N N . SER A 1 127 ? 0.36 1.621 11.672 1 98.94 127 SER A N 1
ATOM 952 C CA . SER A 1 127 ? 1.469 2.131 12.477 1 98.94 127 SER A CA 1
ATOM 953 C C . SER A 1 127 ? 2.779 2.088 11.695 1 98.94 127 SER A C 1
ATOM 955 O O . SER A 1 127 ? 3.084 1.09 11.039 1 98.94 127 SER A O 1
ATOM 957 N N . ALA A 1 128 ? 3.514 3.143 11.805 1 98.94 128 ALA A N 1
ATOM 958 C CA . ALA A 1 128 ? 4.711 3.191 10.969 1 98.94 128 ALA A CA 1
ATOM 959 C C . ALA A 1 128 ? 5.887 3.801 11.734 1 98.94 128 ALA A C 1
ATOM 961 O O . ALA A 1 128 ? 5.691 4.57 12.672 1 98.94 128 ALA A O 1
ATOM 962 N N . VAL A 1 129 ? 7.027 3.406 11.367 1 98.94 129 VAL A N 1
ATOM 963 C CA . VAL A 1 129 ? 8.289 4 11.797 1 98.94 129 VAL A CA 1
ATOM 964 C C . VAL A 1 129 ? 9.023 4.586 10.594 1 98.94 129 VAL A C 1
ATOM 966 O O . VAL A 1 129 ? 9.109 3.947 9.539 1 98.94 129 VAL A O 1
ATOM 969 N N . PHE A 1 130 ? 9.477 5.734 10.742 1 98.81 130 PHE A N 1
ATOM 970 C CA . PHE A 1 130 ? 10.266 6.391 9.711 1 98.81 130 PHE A CA 1
ATOM 971 C C . PHE A 1 130 ? 11.664 6.723 10.234 1 98.81 130 PHE A C 1
ATOM 973 O O . PHE A 1 130 ? 11.812 7.141 11.383 1 98.81 130 PHE A O 1
ATOM 980 N N . ARG A 1 131 ? 12.609 6.531 9.375 1 98.12 131 ARG A N 1
ATOM 981 C CA . ARG A 1 131 ? 13.922 7.141 9.594 1 98.12 131 ARG A CA 1
ATOM 982 C C . ARG A 1 131 ? 13.93 8.594 9.133 1 98.12 131 ARG A C 1
ATOM 984 O O . ARG A 1 131 ? 13.438 8.914 8.047 1 98.12 131 ARG A O 1
ATOM 991 N N . ILE A 1 132 ? 14.484 9.422 9.953 1 97.12 132 ILE A N 1
ATOM 992 C CA . ILE A 1 132 ? 14.625 10.836 9.617 1 97.12 132 ILE A CA 1
ATOM 993 C C . ILE A 1 132 ? 16.078 11.141 9.258 1 97.12 132 ILE A C 1
ATOM 995 O O . ILE A 1 132 ? 16.984 10.898 10.055 1 97.12 132 ILE A O 1
ATOM 999 N N . PHE A 1 133 ? 16.234 11.695 8.07 1 94.12 133 PHE A N 1
ATOM 1000 C CA . PHE A 1 133 ? 17.594 11.938 7.598 1 94.12 133 PHE A CA 1
ATOM 1001 C C . PHE A 1 133 ? 18.141 13.234 8.18 1 94.12 133 PHE A C 1
ATOM 1003 O O . PHE A 1 133 ? 17.391 14.18 8.414 1 94.12 133 PHE A O 1
ATOM 1010 N N . GLU A 1 134 ? 19.375 13.273 8.406 1 86.5 134 GLU A N 1
ATOM 1011 C CA . GLU A 1 134 ? 20.031 14.477 8.898 1 86.5 134 GLU A CA 1
ATOM 1012 C C . GLU A 1 134 ? 20.062 15.57 7.836 1 86.5 134 GLU A C 1
ATOM 1014 O O . GLU A 1 134 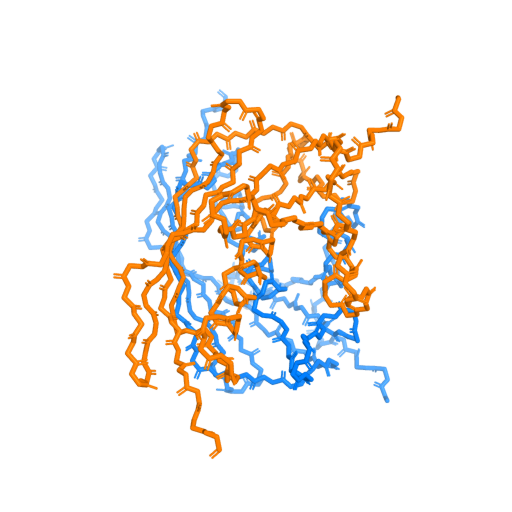? 20.125 15.273 6.641 1 86.5 134 GLU A O 1
ATOM 1019 N N . SER A 1 135 ? 19.859 16.875 8.242 1 73.5 135 SER A N 1
ATOM 1020 C CA . SER A 1 135 ? 19.938 18.031 7.34 1 73.5 135 SER A CA 1
ATOM 1021 C C . SER A 1 135 ? 21.344 18.172 6.758 1 73.5 135 SER A C 1
ATOM 1023 O O . SER A 1 135 ? 22.328 17.828 7.406 1 73.5 135 SER A O 1
ATOM 1025 N N . MET B 1 1 ? 15.281 3.17 -22.672 1 44.06 1 MET B N 1
ATOM 1026 C CA . MET B 1 1 ? 15.07 1.807 -23.156 1 44.06 1 MET B CA 1
ATOM 1027 C C . MET B 1 1 ? 13.82 1.198 -22.531 1 44.06 1 MET B C 1
ATOM 1029 O O . MET B 1 1 ? 13.57 1.356 -21.328 1 44.06 1 MET B O 1
ATOM 1033 N N . THR B 1 2 ? 12.82 1.021 -23.297 1 55.28 2 THR B N 1
ATOM 1034 C CA . THR B 1 2 ? 11.578 0.424 -22.828 1 55.28 2 THR B CA 1
ATOM 1035 C C . THR B 1 2 ? 11.844 -0.908 -22.125 1 55.28 2 THR B C 1
ATOM 1037 O O . THR B 1 2 ? 12.406 -1.827 -22.734 1 55.28 2 THR B O 1
ATOM 1040 N N . VAL B 1 3 ? 11.961 -0.892 -20.828 1 75.06 3 VAL B N 1
ATOM 1041 C CA . VAL B 1 3 ? 12.242 -2.129 -20.109 1 75.06 3 VAL B CA 1
ATOM 1042 C C . VAL B 1 3 ? 11.156 -3.156 -20.406 1 75.06 3 VAL B C 1
ATOM 1044 O O . VAL B 1 3 ? 9.961 -2.854 -20.281 1 75.06 3 VAL B O 1
ATOM 1047 N N . SER B 1 4 ? 11.586 -4.262 -21.078 1 86.94 4 SER B N 1
ATOM 1048 C CA . SER B 1 4 ? 10.688 -5.371 -21.375 1 86.94 4 SER B CA 1
ATOM 1049 C C . SER B 1 4 ? 10.672 -6.398 -20.25 1 86.94 4 SER B C 1
ATOM 1051 O O . SER B 1 4 ? 11.688 -6.613 -19.594 1 86.94 4 SER B O 1
ATOM 1053 N N . PRO B 1 5 ? 9.492 -6.996 -20 1 93 5 PRO B N 1
ATOM 1054 C CA . PRO B 1 5 ? 9.445 -8.055 -18.984 1 93 5 PRO B CA 1
ATOM 1055 C C . PRO B 1 5 ? 10.367 -9.227 -19.328 1 93 5 PRO B C 1
ATOM 1057 O O . PRO B 1 5 ? 10.594 -9.531 -20.5 1 93 5 PRO B O 1
ATOM 1060 N N . PRO B 1 6 ? 10.977 -9.898 -18.312 1 93.25 6 PRO B N 1
ATOM 1061 C CA . PRO B 1 6 ? 11.742 -11.117 -18.562 1 93.25 6 PRO B CA 1
ATOM 1062 C C . PRO B 1 6 ? 10.922 -12.203 -19.266 1 93.25 6 PRO B C 1
ATOM 1064 O O . PRO B 1 6 ? 9.695 -12.188 -19.203 1 93.25 6 PRO B O 1
ATOM 1067 N N . PRO B 1 7 ? 11.625 -13.125 -19.938 1 92.38 7 PRO B N 1
ATOM 1068 C CA . PRO B 1 7 ? 10.914 -14.172 -20.672 1 92.38 7 PRO B CA 1
ATOM 1069 C C . PRO B 1 7 ? 9.969 -14.984 -19.781 1 92.38 7 PRO B C 1
ATOM 1071 O O . PRO B 1 7 ? 10.289 -15.266 -18.625 1 92.38 7 PRO B O 1
ATOM 1074 N N . GLY B 1 8 ? 8.82 -15.305 -20.312 1 94.12 8 GLY B N 1
ATOM 1075 C CA . GLY B 1 8 ? 7.883 -16.203 -19.656 1 94.12 8 GLY B CA 1
ATOM 1076 C C . GLY B 1 8 ? 6.824 -15.469 -18.859 1 94.12 8 GLY B C 1
ATOM 1077 O O . GLY B 1 8 ? 5.801 -16.047 -18.484 1 94.12 8 GLY B O 1
ATOM 1078 N N . PHE B 1 9 ? 7.102 -14.242 -18.562 1 96.81 9 PHE B N 1
ATOM 1079 C CA . PHE B 1 9 ? 6.109 -13.461 -17.828 1 96.81 9 PHE B CA 1
ATOM 1080 C C . PHE B 1 9 ? 4.992 -13 -18.766 1 96.81 9 PHE B C 1
ATOM 1082 O O . PHE B 1 9 ? 5.25 -12.562 -19.875 1 96.81 9 PHE B O 1
ATOM 1089 N N . GLN B 1 10 ? 3.795 -13.172 -18.312 1 96.56 10 GLN B N 1
ATOM 1090 C CA . GLN B 1 10 ? 2.627 -12.672 -19.031 1 96.56 10 GLN B CA 1
ATOM 1091 C C . GLN B 1 10 ? 1.884 -11.625 -18.219 1 96.56 10 GLN B C 1
ATOM 1093 O O . GLN B 1 10 ? 1.872 -11.68 -16.984 1 96.56 10 GLN B O 1
ATOM 1098 N N . PRO B 1 11 ? 1.267 -10.672 -18.875 1 96.81 11 PRO B N 1
ATOM 1099 C CA . PRO B 1 11 ? 0.522 -9.664 -18.125 1 96.81 11 PRO B CA 1
ATOM 1100 C C . PRO B 1 11 ? -0.65 -10.258 -17.344 1 96.81 11 PRO B C 1
ATOM 1102 O O . PRO B 1 11 ? -1.212 -11.273 -17.75 1 96.81 11 PRO B O 1
ATOM 1105 N N . PHE B 1 12 ? -0.939 -9.586 -16.188 1 97.31 12 PHE B N 1
ATOM 1106 C CA . PHE B 1 12 ? -2.172 -9.945 -15.5 1 97.31 12 PHE B CA 1
ATOM 1107 C C . PHE B 1 12 ? -3.369 -9.844 -16.438 1 97.31 12 PHE B C 1
ATOM 1109 O O . PHE B 1 12 ? -3.441 -8.93 -17.266 1 97.31 12 PHE B O 1
ATOM 1116 N N . ALA B 1 13 ? -4.289 -10.727 -16.266 1 93.06 13 ALA B N 1
ATOM 1117 C CA . ALA B 1 13 ? -5.516 -10.672 -17.062 1 93.06 13 ALA B CA 1
ATOM 1118 C C . ALA B 1 13 ? -6.367 -9.469 -16.672 1 93.06 13 ALA B C 1
ATOM 1120 O O . ALA B 1 13 ? -7.059 -8.891 -17.516 1 93.06 13 ALA B O 1
ATOM 1121 N N . VAL B 1 14 ? -6.371 -9.195 -15.414 1 91.81 14 VAL B N 1
ATOM 1122 C CA . VAL B 1 14 ? -7.086 -8.023 -14.922 1 91.81 14 VAL B CA 1
ATOM 1123 C C . VAL B 1 14 ? -6.238 -6.773 -15.141 1 91.81 14 VAL B C 1
ATOM 1125 O O . VAL B 1 14 ? -5.152 -6.645 -14.578 1 91.81 14 VAL B O 1
ATOM 1128 N N . GLN B 1 15 ? -6.781 -5.816 -15.906 1 91.75 15 GLN B N 1
ATOM 1129 C CA . GLN B 1 15 ? -6.004 -4.633 -16.266 1 91.75 15 GLN B CA 1
ATOM 1130 C C . GLN B 1 15 ? -6.777 -3.355 -15.953 1 91.75 15 GLN B C 1
ATOM 1132 O O . GLN B 1 15 ? -6.422 -2.275 -16.422 1 91.75 15 GLN B O 1
ATOM 1137 N N . ASP B 1 16 ? -7.824 -3.473 -15.328 1 95.31 16 ASP B N 1
ATOM 1138 C CA . ASP B 1 16 ? -8.617 -2.312 -14.93 1 95.31 16 ASP B CA 1
ATOM 1139 C C . ASP B 1 16 ? -8.562 -2.098 -13.422 1 95.31 16 ASP B C 1
ATOM 1141 O O . ASP B 1 16 ? -7.773 -2.742 -12.727 1 95.31 16 ASP B O 1
ATOM 1145 N N . GLY B 1 17 ? -9.25 -1.036 -12.945 1 97.94 17 GLY B N 1
ATOM 1146 C CA . GLY B 1 17 ? -9.211 -0.753 -11.523 1 97.94 17 GLY B CA 1
ATOM 1147 C C . GLY B 1 17 ? -7.812 -0.448 -11.016 1 97.94 17 GLY B C 1
ATOM 1148 O O . GLY B 1 17 ? -6.988 0.099 -11.75 1 97.94 17 GLY B O 1
ATOM 1149 N N . TYR B 1 18 ? -7.613 -0.808 -9.727 1 98.62 18 TYR B N 1
ATOM 1150 C CA . TYR B 1 18 ? -6.344 -0.468 -9.102 1 98.62 18 TYR B CA 1
ATOM 1151 C C . TYR B 1 18 ? -5.188 -1.216 -9.758 1 98.62 18 TYR B C 1
ATOM 1153 O O . TYR B 1 18 ? -4.098 -0.665 -9.922 1 98.62 18 TYR B O 1
ATOM 1161 N N . ILE B 1 19 ? -5.414 -2.434 -10.086 1 98.44 19 ILE B N 1
ATOM 1162 C CA . ILE B 1 19 ? -4.383 -3.27 -10.688 1 98.44 19 ILE B CA 1
ATOM 1163 C C . ILE B 1 19 ? -3.912 -2.645 -12 1 98.44 19 ILE B C 1
ATOM 1165 O O . ILE B 1 19 ? -2.709 -2.541 -12.25 1 98.44 19 ILE B O 1
ATOM 1169 N N . GLY B 1 20 ? -4.824 -2.203 -12.797 1 97.62 20 GLY B N 1
ATOM 1170 C CA . GLY B 1 20 ? -4.473 -1.533 -14.039 1 97.62 20 GLY B CA 1
ATOM 1171 C C . GLY B 1 20 ? -3.816 -0.182 -13.82 1 97.62 20 GLY B C 1
ATOM 1172 O O . GLY B 1 20 ? -2.947 0.225 -14.594 1 97.62 20 GLY B O 1
ATOM 1173 N N . THR B 1 21 ? -4.215 0.507 -12.828 1 97.94 21 THR B N 1
ATOM 1174 C CA . THR B 1 21 ? -3.727 1.852 -12.539 1 97.94 21 THR B CA 1
ATOM 1175 C C . THR B 1 21 ? -2.307 1.806 -11.977 1 97.94 21 THR B C 1
ATOM 1177 O O . THR B 1 21 ? -1.443 2.576 -12.398 1 97.94 21 THR B O 1
ATOM 1180 N N . ASN B 1 22 ? -2.041 0.881 -11.109 1 98.5 22 ASN B N 1
ATOM 1181 C CA . ASN B 1 22 ? -0.734 0.813 -10.461 1 98.5 22 ASN B CA 1
ATOM 1182 C C . ASN B 1 22 ? 0.224 -0.093 -11.234 1 98.5 22 ASN B C 1
ATOM 1184 O O . ASN B 1 22 ? 1.431 -0.079 -10.984 1 98.5 22 ASN B O 1
ATOM 1188 N N . GLY B 1 23 ? -0.321 -0.925 -12.07 1 97.81 23 GLY B N 1
ATOM 1189 C CA . GLY B 1 23 ? 0.532 -1.799 -12.859 1 97.81 23 GLY B CA 1
ATOM 1190 C C . GLY B 1 23 ? 1.352 -1.055 -13.898 1 97.81 23 GLY B C 1
ATOM 1191 O O . GLY B 1 23 ? 1.556 0.155 -13.781 1 97.81 23 GLY B O 1
ATOM 1192 N N . PRO B 1 24 ? 1.92 -1.777 -14.859 1 97.94 24 PRO B N 1
ATOM 1193 C CA . PRO B 1 24 ? 1.506 -3.137 -15.211 1 97.94 24 PRO B CA 1
ATOM 1194 C C . PRO B 1 24 ? 2.143 -4.199 -14.312 1 97.94 24 PRO B C 1
ATOM 1196 O O . PRO B 1 24 ? 3.303 -4.062 -13.922 1 97.94 24 PRO B O 1
ATOM 1199 N N . TYR B 1 25 ? 1.313 -5.246 -14.031 1 98.44 25 TYR B N 1
ATOM 1200 C CA . TYR B 1 25 ? 1.755 -6.418 -13.281 1 98.44 25 TYR B CA 1
ATOM 1201 C C . TYR B 1 25 ? 1.821 -7.645 -14.188 1 98.44 25 TYR B C 1
ATOM 1203 O O . TYR B 1 25 ? 1.059 -7.762 -15.148 1 98.44 25 TYR B O 1
ATOM 1211 N N . TYR B 1 26 ? 2.715 -8.508 -13.828 1 98.19 26 TYR B N 1
ATOM 1212 C CA . TYR B 1 26 ? 2.957 -9.727 -14.594 1 98.19 26 TYR B CA 1
ATOM 1213 C C . TYR B 1 26 ? 3.074 -10.938 -13.68 1 98.19 26 TYR B C 1
ATOM 1215 O O . TYR B 1 26 ? 3.215 -10.789 -12.461 1 98.19 26 TYR B O 1
ATOM 1223 N N . TRP B 1 27 ? 2.918 -12.125 -14.305 1 97.31 27 TRP B N 1
ATOM 1224 C CA . TRP B 1 27 ? 3.143 -13.344 -13.539 1 97.31 27 TRP B CA 1
ATOM 1225 C C . TRP B 1 27 ? 3.578 -14.484 -14.453 1 97.31 27 TRP B C 1
ATOM 1227 O O . TRP B 1 27 ? 3.428 -14.398 -15.68 1 97.31 27 TRP B O 1
ATOM 1237 N N . ARG B 1 28 ? 4.246 -15.391 -13.875 1 96 28 ARG B N 1
ATOM 1238 C CA . ARG B 1 28 ? 4.566 -16.656 -14.531 1 96 28 ARG B CA 1
ATOM 1239 C C . ARG B 1 28 ? 4.57 -17.812 -13.523 1 96 28 ARG B C 1
ATOM 1241 O O . ARG B 1 28 ? 4.734 -17.578 -12.32 1 96 28 ARG B O 1
ATOM 1248 N N . GLN B 1 29 ? 4.246 -18.953 -14.039 1 90.56 29 GLN B N 1
ATOM 1249 C CA . GLN B 1 29 ? 4.461 -20.141 -13.203 1 90.56 29 GLN B CA 1
ATOM 1250 C C . GLN B 1 29 ? 5.914 -20.594 -13.258 1 90.56 29 GLN B C 1
ATOM 1252 O O . GLN B 1 29 ? 6.453 -20.828 -14.344 1 90.56 29 GLN B O 1
ATOM 1257 N N . SER B 1 30 ? 6.508 -20.594 -12.117 1 83.94 30 SER B N 1
ATOM 1258 C CA . SER B 1 30 ? 7.883 -21.078 -12.086 1 83.94 30 SER B CA 1
ATOM 1259 C C . SER B 1 30 ? 7.941 -22.578 -12.391 1 83.94 30 SER B C 1
ATOM 1261 O O . SER B 1 30 ? 6.906 -23.234 -12.461 1 83.94 30 SER B O 1
ATOM 1263 N N . GLY B 1 31 ? 9.164 -22.984 -12.633 1 79.88 31 GLY B N 1
ATOM 1264 C CA . GLY B 1 31 ? 9.367 -24.391 -12.938 1 79.88 31 GLY B CA 1
ATOM 1265 C C . GLY B 1 31 ? 8.906 -25.312 -11.82 1 79.88 31 GLY B C 1
ATOM 1266 O O . GLY B 1 31 ? 8.508 -26.453 -12.078 1 79.88 31 GLY B O 1
ATOM 1267 N N . ASP B 1 32 ? 8.93 -24.844 -10.594 1 83.38 32 ASP B N 1
ATOM 1268 C CA . ASP B 1 32 ? 8.539 -25.672 -9.445 1 83.38 32 ASP B CA 1
ATOM 1269 C C . ASP B 1 32 ? 7.047 -25.547 -9.164 1 83.38 32 ASP B C 1
ATOM 1271 O O . ASP B 1 32 ? 6.555 -26.094 -8.172 1 83.38 32 ASP B O 1
ATOM 1275 N N . GLY B 1 33 ? 6.355 -24.859 -9.984 1 83.69 33 GLY B N 1
ATOM 1276 C CA . GLY B 1 33 ? 4.91 -24.766 -9.867 1 83.69 33 GLY B CA 1
ATOM 1277 C C . GLY B 1 33 ? 4.465 -23.594 -9.016 1 83.69 33 GLY B C 1
ATOM 1278 O O . GLY B 1 33 ? 3.264 -23.359 -8.859 1 83.69 33 GLY B O 1
ATOM 1279 N N . GLN B 1 34 ? 5.426 -22.859 -8.508 1 88.5 34 GLN B N 1
ATOM 1280 C CA . GLN B 1 34 ? 5.082 -21.719 -7.684 1 88.5 34 GLN B CA 1
ATOM 1281 C C . GLN B 1 34 ? 4.957 -20.453 -8.531 1 88.5 34 GLN B C 1
ATOM 1283 O O . GLN B 1 34 ? 5.707 -20.266 -9.492 1 88.5 34 GLN B O 1
ATOM 1288 N N . PRO B 1 35 ? 3.996 -19.656 -8.148 1 93.88 35 PRO B N 1
ATOM 1289 C CA . PRO B 1 35 ? 3.875 -18.438 -8.938 1 93.88 35 PRO B CA 1
ATOM 1290 C C . PRO B 1 35 ? 4.984 -17.422 -8.641 1 93.88 35 PRO B C 1
ATOM 1292 O O . PRO B 1 35 ? 5.449 -17.344 -7.5 1 93.88 35 PRO B O 1
ATOM 1295 N N . GLU B 1 36 ? 5.426 -16.766 -9.672 1 96.62 36 GLU B N 1
ATOM 1296 C CA . GLU B 1 36 ? 6.289 -15.594 -9.609 1 96.62 36 GLU B CA 1
ATOM 1297 C C . GLU B 1 36 ? 5.621 -14.383 -10.258 1 96.62 36 GLU B C 1
ATOM 1299 O O . GLU B 1 36 ? 4.941 -14.516 -11.273 1 96.62 36 GLU B O 1
ATOM 1304 N N . PHE B 1 37 ? 5.973 -13.266 -9.656 1 98.38 37 PHE B N 1
ATOM 1305 C CA . PHE B 1 37 ? 5.27 -12.07 -10.102 1 98.38 37 PHE B CA 1
ATOM 1306 C C . PHE B 1 37 ? 6.254 -10.984 -10.523 1 98.38 37 PHE B C 1
ATOM 1308 O O . PHE B 1 37 ? 7.445 -11.078 -10.227 1 98.38 37 PHE B O 1
ATOM 1315 N N . GLY B 1 38 ? 5.691 -10.047 -11.25 1 98.5 38 GLY B N 1
ATOM 1316 C CA . GLY B 1 38 ? 6.5 -8.93 -11.711 1 98.5 38 GLY B CA 1
ATOM 1317 C C . GLY B 1 38 ? 5.734 -7.621 -11.766 1 98.5 38 GLY B C 1
ATOM 1318 O O . GLY B 1 38 ? 4.52 -7.613 -11.977 1 98.5 38 GLY B O 1
ATOM 1319 N N . PHE B 1 39 ? 6.426 -6.59 -11.562 1 98.62 39 PHE B N 1
ATOM 1320 C CA . PHE B 1 39 ? 5.965 -5.211 -11.641 1 98.62 39 PHE B CA 1
ATOM 1321 C C . PHE B 1 39 ? 6.93 -4.359 -12.453 1 98.62 39 PHE B C 1
ATOM 1323 O O . PHE B 1 39 ? 8.094 -4.191 -12.07 1 98.62 39 PHE B O 1
ATOM 1330 N N . LEU B 1 40 ? 6.512 -3.91 -13.594 1 98.19 40 LEU B N 1
ATOM 1331 C CA . LEU B 1 40 ? 7.332 -3.01 -14.398 1 98.19 40 LEU B CA 1
ATOM 1332 C C . LEU B 1 40 ? 7.035 -1.553 -14.055 1 98.19 40 LEU B C 1
ATOM 1334 O O . LEU B 1 40 ? 6.113 -0.954 -14.609 1 98.19 40 LEU B O 1
ATOM 1338 N N . SER B 1 41 ? 7.891 -1.006 -13.203 1 98.06 41 SER B N 1
ATOM 1339 C CA . SER B 1 41 ? 7.641 0.35 -12.727 1 98.06 41 SER B CA 1
ATOM 1340 C C . SER B 1 41 ? 8.039 1.387 -13.773 1 98.06 41 SER B C 1
ATOM 1342 O O . SER B 1 41 ? 8.812 1.093 -14.68 1 98.06 41 SER B O 1
ATOM 1344 N N . ASP B 1 42 ? 7.422 2.561 -13.664 1 97.5 42 ASP B N 1
ATOM 1345 C CA . ASP B 1 42 ? 7.754 3.705 -14.508 1 97.5 42 ASP B CA 1
ATOM 1346 C C . ASP B 1 42 ? 7.574 5.016 -13.742 1 97.5 42 ASP B C 1
ATOM 1348 O O . ASP B 1 42 ? 7.484 5.02 -12.516 1 97.5 42 ASP B O 1
ATOM 1352 N N . ASP B 1 43 ? 7.594 6.148 -14.43 1 96.88 43 ASP B N 1
ATOM 1353 C CA . ASP B 1 43 ? 7.586 7.461 -13.797 1 96.88 43 ASP B CA 1
ATOM 1354 C C . ASP B 1 43 ? 6.344 7.645 -12.922 1 96.88 43 ASP B C 1
ATOM 1356 O O . ASP B 1 43 ? 6.379 8.375 -11.93 1 96.88 43 ASP B O 1
ATOM 1360 N N . ARG B 1 44 ? 5.254 6.969 -13.234 1 98.12 44 ARG B N 1
ATOM 1361 C CA . ARG B 1 44 ? 4.012 7.051 -12.477 1 98.12 44 ARG B CA 1
ATOM 1362 C C . ARG B 1 44 ? 4.199 6.531 -11.055 1 98.12 44 ARG B C 1
ATOM 1364 O O . ARG B 1 44 ? 3.359 6.773 -10.188 1 98.12 44 ARG B O 1
ATOM 1371 N N . HIS B 1 45 ? 5.289 5.887 -10.797 1 98.69 45 HIS B N 1
ATOM 1372 C CA . HIS B 1 45 ? 5.457 5.18 -9.531 1 98.69 45 HIS B CA 1
ATOM 1373 C C . HIS B 1 45 ? 6.508 5.852 -8.656 1 98.69 45 HIS B C 1
ATOM 1375 O O . HIS B 1 45 ? 6.871 5.324 -7.602 1 98.69 45 HIS B O 1
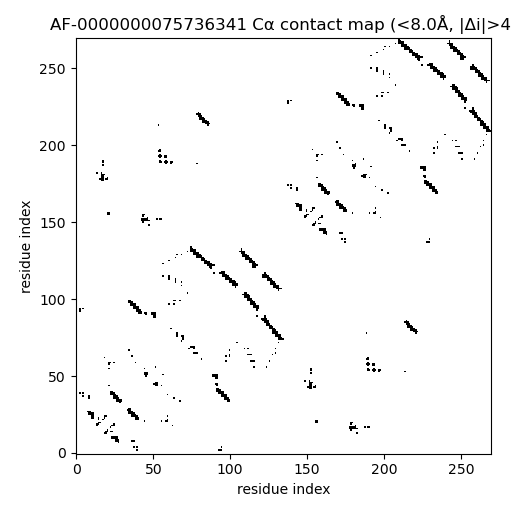ATOM 1381 N N . GLY B 1 46 ? 6.992 6.957 -9.039 1 98.19 46 GLY B N 1
ATOM 1382 C CA . GLY B 1 46 ? 8.016 7.66 -8.281 1 98.19 46 GLY B CA 1
ATOM 1383 C C . GLY B 1 46 ? 7.445 8.484 -7.137 1 98.19 46 GLY B C 1
ATOM 1384 O O . GLY B 1 46 ? 6.301 8.93 -7.199 1 98.19 46 GLY B O 1
ATOM 1385 N N . ASN B 1 47 ? 8.32 8.672 -6.066 1 96.81 47 ASN B N 1
ATOM 1386 C CA . ASN B 1 47 ? 7.949 9.57 -4.98 1 96.81 47 ASN B CA 1
ATOM 1387 C C . ASN B 1 47 ? 8.648 10.922 -5.113 1 96.81 47 ASN B C 1
ATOM 1389 O O . ASN B 1 47 ? 9.406 11.148 -6.051 1 96.81 47 ASN B O 1
ATOM 1393 N N . PRO B 1 48 ? 8.32 11.844 -4.184 1 93.81 48 PRO B N 1
ATOM 1394 C CA . PRO B 1 48 ? 8.891 13.195 -4.312 1 93.81 48 PRO B CA 1
ATOM 1395 C C . PRO B 1 48 ? 10.406 13.211 -4.172 1 93.81 48 PRO B C 1
ATOM 1397 O O . PRO B 1 48 ? 11.055 14.188 -4.555 1 93.81 48 PRO B O 1
ATOM 1400 N N . ASN B 1 49 ? 10.93 12.148 -3.617 1 94.06 49 ASN B N 1
ATOM 1401 C CA . ASN B 1 49 ? 12.375 12.094 -3.428 1 94.06 49 ASN B CA 1
ATOM 1402 C C . ASN B 1 49 ? 13.07 11.469 -4.633 1 94.06 49 ASN B C 1
ATOM 1404 O O . ASN B 1 49 ? 14.281 11.258 -4.613 1 94.06 49 ASN B O 1
ATOM 1408 N N . GLY B 1 50 ? 12.305 11.062 -5.656 1 95.19 50 GLY B N 1
ATOM 1409 C CA . GLY B 1 50 ? 12.883 10.562 -6.895 1 95.19 50 GLY B CA 1
ATOM 1410 C C . GLY B 1 50 ? 13.094 9.055 -6.887 1 95.19 50 GLY B C 1
ATOM 1411 O O . GLY B 1 50 ? 13.75 8.516 -7.781 1 95.19 50 GLY B O 1
ATOM 1412 N N . VAL B 1 51 ? 12.688 8.453 -5.891 1 97.75 51 VAL B N 1
ATOM 1413 C CA . VAL B 1 51 ? 12.789 6.996 -5.832 1 97.75 51 VAL B CA 1
ATOM 1414 C C . VAL B 1 51 ? 11.398 6.379 -5.906 1 97.75 51 VAL B C 1
ATOM 1416 O O . VAL B 1 51 ? 10.391 7.094 -5.934 1 97.75 51 VAL B O 1
ATOM 1419 N N . LEU B 1 52 ? 11.352 5.043 -6.051 1 98.38 52 LEU B N 1
ATOM 1420 C CA . LEU B 1 52 ? 10.086 4.32 -6.113 1 98.38 52 LEU B CA 1
ATOM 1421 C C . LEU B 1 52 ? 9.266 4.551 -4.844 1 98.38 52 LEU B C 1
ATOM 1423 O O . LEU B 1 52 ? 9.789 4.434 -3.734 1 98.38 52 LEU B O 1
ATOM 1427 N N . HIS B 1 53 ? 8.07 4.949 -5 1 98.69 53 HIS B N 1
ATOM 1428 C CA . HIS B 1 53 ? 7.203 5.203 -3.854 1 98.69 53 HIS B CA 1
ATOM 1429 C C . HIS B 1 53 ? 6.871 3.912 -3.113 1 98.69 53 HIS B C 1
ATOM 1431 O O . HIS B 1 53 ? 6.469 2.924 -3.73 1 98.69 53 HIS B O 1
ATOM 1437 N N . GLY B 1 54 ? 6.945 3.93 -1.805 1 98.38 54 GLY B N 1
ATOM 1438 C CA . GLY B 1 54 ? 6.598 2.766 -1.006 1 98.38 54 GLY B CA 1
ATOM 1439 C C . GLY B 1 54 ? 5.176 2.291 -1.231 1 98.38 54 GLY B C 1
ATOM 1440 O O . GLY B 1 54 ? 4.906 1.089 -1.216 1 98.38 54 GLY B O 1
ATOM 1441 N N . GLY B 1 55 ? 4.285 3.225 -1.435 1 98.62 55 GLY B N 1
ATOM 1442 C CA . GLY B 1 55 ? 2.891 2.895 -1.689 1 98.62 55 GLY B CA 1
ATOM 1443 C C . GLY B 1 55 ? 2.693 2.074 -2.949 1 98.62 55 GLY B C 1
ATOM 1444 O O . GLY B 1 55 ? 1.807 1.219 -3.006 1 98.62 55 GLY B O 1
ATOM 1445 N N . ALA B 1 56 ? 3.467 2.359 -3.984 1 98.75 56 ALA B N 1
ATOM 1446 C CA . ALA B 1 56 ? 3.396 1.57 -5.211 1 98.75 56 ALA B CA 1
ATOM 1447 C C . ALA B 1 56 ? 3.809 0.123 -4.957 1 98.75 56 ALA B C 1
ATOM 1449 O O . ALA B 1 56 ? 3.166 -0.807 -5.449 1 98.75 56 ALA B O 1
ATOM 1450 N N . LEU B 1 57 ? 4.859 -0.032 -4.176 1 98.81 57 LEU B N 1
ATOM 1451 C CA . LEU B 1 57 ? 5.344 -1.365 -3.836 1 98.81 57 LEU B CA 1
ATOM 1452 C C . LEU B 1 57 ? 4.34 -2.098 -2.951 1 98.81 57 LEU B C 1
ATOM 1454 O O . LEU B 1 57 ? 4.09 -3.289 -3.143 1 98.81 57 LEU B O 1
ATOM 1458 N N . LEU B 1 58 ? 3.811 -1.387 -1.986 1 98.88 58 LEU B N 1
ATOM 1459 C CA . LEU B 1 58 ? 2.822 -1.992 -1.101 1 98.88 58 LEU B CA 1
ATOM 1460 C C . LEU B 1 58 ? 1.604 -2.465 -1.888 1 98.88 58 LEU B C 1
ATOM 1462 O O . LEU B 1 58 ? 1.067 -3.541 -1.621 1 98.88 58 LEU B O 1
ATOM 1466 N N . GLY B 1 59 ? 1.138 -1.6 -2.795 1 98.75 59 GLY B N 1
ATOM 1467 C CA . GLY B 1 59 ? 0.025 -1.99 -3.646 1 98.75 59 GLY B CA 1
ATOM 1468 C C . GLY B 1 59 ? 0.304 -3.242 -4.457 1 98.75 59 GLY B C 1
ATOM 1469 O O . GLY B 1 59 ? -0.554 -4.121 -4.562 1 98.75 59 GLY B O 1
ATOM 1470 N N . PHE B 1 60 ? 1.51 -3.316 -5.004 1 98.88 60 PHE B N 1
ATOM 1471 C CA . PHE B 1 60 ? 1.943 -4.488 -5.754 1 98.88 60 PHE B CA 1
ATOM 1472 C C . PHE B 1 60 ? 1.948 -5.727 -4.867 1 98.88 60 PHE B C 1
ATOM 1474 O O . PHE B 1 60 ? 1.343 -6.746 -5.211 1 98.88 60 PHE B O 1
ATOM 1481 N N . LEU B 1 61 ? 2.541 -5.609 -3.703 1 98.94 61 LEU B N 1
ATOM 1482 C CA . LEU B 1 61 ? 2.654 -6.75 -2.801 1 98.94 61 LEU B CA 1
ATOM 1483 C C . LEU B 1 61 ? 1.281 -7.188 -2.301 1 98.94 61 LEU B C 1
ATOM 1485 O O . LEU B 1 61 ? 0.995 -8.383 -2.23 1 98.94 61 LEU B O 1
ATOM 1489 N N . ASP B 1 62 ? 0.453 -6.25 -1.941 1 98.88 62 ASP B N 1
ATOM 1490 C CA . ASP B 1 62 ? -0.913 -6.578 -1.546 1 98.88 62 ASP B CA 1
ATOM 1491 C C . ASP B 1 62 ? -1.627 -7.371 -2.641 1 98.88 62 ASP B C 1
ATOM 1493 O O . ASP B 1 62 ? -2.311 -8.359 -2.355 1 98.88 62 ASP B O 1
ATOM 1497 N N . THR B 1 63 ? -1.484 -6.934 -3.865 1 98.69 63 THR B N 1
ATOM 1498 C CA . THR B 1 63 ? -2.131 -7.566 -5.008 1 98.69 63 THR B CA 1
ATOM 1499 C C . THR B 1 63 ? -1.653 -9.008 -5.172 1 98.69 63 THR B C 1
ATOM 1501 O O . THR B 1 63 ? -2.467 -9.922 -5.297 1 98.69 63 THR B O 1
ATOM 1504 N N . ILE B 1 64 ? -0.328 -9.211 -5.117 1 98.62 64 ILE B N 1
ATOM 1505 C CA . ILE B 1 64 ? 0.176 -10.547 -5.438 1 98.62 64 ILE B CA 1
ATOM 1506 C C . ILE B 1 64 ? -0.071 -11.484 -4.266 1 98.62 64 ILE B C 1
ATOM 1508 O O . ILE B 1 64 ? -0.263 -12.688 -4.457 1 98.62 64 ILE B O 1
ATOM 1512 N N . LEU B 1 65 ? -0.073 -10.961 -3.064 1 98.56 65 LEU B N 1
ATOM 1513 C CA . LEU B 1 65 ? -0.47 -11.766 -1.913 1 98.56 65 LEU B CA 1
ATOM 1514 C C . LEU B 1 65 ? -1.901 -12.273 -2.068 1 98.56 65 LEU B C 1
ATOM 1516 O O . LEU B 1 65 ? -2.162 -13.469 -1.924 1 98.56 65 LEU B O 1
ATOM 1520 N N . GLY B 1 66 ? -2.777 -11.352 -2.334 1 97.75 66 GLY B N 1
ATOM 1521 C CA . GLY B 1 66 ? -4.16 -11.742 -2.559 1 97.75 66 GLY B CA 1
ATOM 1522 C C . GLY B 1 66 ? -4.32 -12.758 -3.68 1 97.75 66 GLY B C 1
ATOM 1523 O O . GLY B 1 66 ? -5.047 -13.742 -3.533 1 97.75 66 GLY B O 1
ATOM 1524 N N . PHE B 1 67 ? -3.652 -12.516 -4.75 1 96.62 67 PHE B N 1
ATOM 1525 C CA . PHE B 1 67 ? -3.697 -13.422 -5.891 1 96.62 67 PHE B CA 1
ATOM 1526 C C . PHE B 1 67 ? -3.242 -14.82 -5.488 1 96.62 67 PHE B C 1
ATOM 1528 O O . PHE B 1 67 ? -3.877 -15.812 -5.852 1 96.62 67 PHE B O 1
ATOM 1535 N N . SER B 1 68 ? -2.133 -14.898 -4.789 1 97.12 68 SER B N 1
ATOM 1536 C CA . SER B 1 68 ? -1.583 -16.188 -4.363 1 97.12 68 SER B CA 1
ATOM 1537 C C . SER B 1 68 ? -2.557 -16.922 -3.459 1 97.12 68 SER B C 1
ATOM 1539 O O . SER B 1 68 ? -2.689 -18.156 -3.551 1 97.12 68 SER B O 1
ATOM 1541 N N . VAL B 1 69 ? -3.217 -16.219 -2.584 1 97.19 69 VAL B N 1
ATOM 1542 C CA . VAL B 1 69 ? -4.184 -16.828 -1.677 1 97.19 69 VAL B CA 1
ATOM 1543 C C . VAL B 1 69 ? -5.355 -17.391 -2.475 1 97.19 69 VAL B C 1
ATOM 1545 O O . VAL B 1 69 ? -5.793 -18.516 -2.234 1 97.19 69 VAL B O 1
ATOM 1548 N N . VAL B 1 70 ? -5.836 -16.594 -3.42 1 95.56 70 VAL B N 1
ATOM 1549 C CA . VAL B 1 70 ? -6.965 -17.047 -4.234 1 95.56 70 VAL B CA 1
ATOM 1550 C C . VAL B 1 70 ? -6.559 -18.266 -5.059 1 95.56 70 VAL B C 1
ATOM 1552 O O . VAL B 1 70 ? -7.328 -19.219 -5.184 1 95.56 70 VAL B O 1
ATOM 1555 N N . LEU B 1 71 ? -5.363 -18.219 -5.613 1 93.25 71 LEU B N 1
ATOM 1556 C CA . LEU B 1 71 ? -4.871 -19.344 -6.406 1 93.25 71 LEU B CA 1
ATOM 1557 C C . LEU B 1 71 ? -4.785 -20.609 -5.562 1 93.25 71 LEU B C 1
ATOM 1559 O O . LEU B 1 71 ? -5.145 -21.703 -6.023 1 93.25 71 LEU B O 1
ATOM 1563 N N . ALA B 1 72 ? -4.359 -20.531 -4.359 1 93.81 72 ALA B N 1
ATOM 1564 C CA . ALA B 1 72 ? -4.16 -21.688 -3.482 1 93.81 72 ALA B CA 1
ATOM 1565 C C . ALA B 1 72 ? -5.484 -22.172 -2.914 1 93.81 72 ALA B C 1
ATOM 1567 O O . ALA B 1 72 ? -5.703 -23.391 -2.789 1 93.81 72 ALA B O 1
ATOM 1568 N N . GLY B 1 73 ? -6.285 -21.219 -2.535 1 92.94 73 GLY B N 1
ATOM 1569 C CA . GLY B 1 73 ? -7.508 -21.578 -1.83 1 92.94 73 GLY B CA 1
ATOM 1570 C C . GLY B 1 73 ? -8.703 -21.734 -2.752 1 92.94 73 GLY B C 1
ATOM 1571 O O . GLY B 1 73 ? -9.719 -22.312 -2.367 1 92.94 73 GLY B O 1
ATOM 1572 N N . GLN B 1 74 ? -8.648 -21.109 -3.922 1 94.12 74 GLN B N 1
ATOM 1573 C CA . GLN B 1 74 ? -9.711 -21.125 -4.918 1 94.12 74 GLN B CA 1
ATOM 1574 C C . GLN B 1 74 ? -10.984 -20.484 -4.367 1 94.12 74 GLN B C 1
ATOM 1576 O O . GLN B 1 74 ? -12.094 -20.938 -4.664 1 94.12 74 GLN B O 1
ATOM 1581 N N . ARG B 1 75 ? -10.852 -19.609 -3.414 1 94.44 75 ARG B N 1
ATOM 1582 C CA . ARG B 1 75 ? -11.922 -18.844 -2.791 1 94.44 75 ARG B CA 1
ATOM 1583 C C . ARG B 1 75 ? -11.547 -17.375 -2.674 1 94.44 75 ARG B C 1
ATOM 1585 O O . ARG B 1 75 ? -10.359 -17.031 -2.703 1 94.44 75 ARG B O 1
ATOM 1592 N N . ARG B 1 76 ? -12.586 -16.594 -2.555 1 94.88 76 ARG B N 1
ATOM 1593 C CA . ARG B 1 76 ? -12.328 -15.18 -2.311 1 94.88 76 ARG B CA 1
ATOM 1594 C C . ARG B 1 76 ? -11.688 -14.969 -0.944 1 94.88 76 ARG B C 1
ATOM 1596 O O . ARG B 1 76 ? -11.914 -15.75 -0.017 1 94.88 76 ARG B O 1
ATOM 1603 N N . CYS B 1 77 ? -10.953 -13.875 -0.872 1 97.19 77 CYS B N 1
ATOM 1604 C CA . CYS B 1 77 ? -10.273 -13.57 0.382 1 97.19 77 CYS B CA 1
ATOM 1605 C C . CYS B 1 77 ? -10.273 -12.07 0.65 1 97.19 77 CYS B C 1
ATOM 1607 O O . CYS B 1 77 ? -10.617 -11.281 -0.228 1 97.19 77 CYS B O 1
ATOM 1609 N N . ALA B 1 78 ? -10 -11.688 1.901 1 97.25 78 ALA B N 1
ATOM 1610 C CA . ALA B 1 78 ? -9.828 -10.297 2.322 1 97.25 78 ALA B CA 1
ATOM 1611 C C . ALA B 1 78 ? -8.625 -10.156 3.254 1 97.25 78 ALA B C 1
ATOM 1613 O O . ALA B 1 78 ? -8.398 -11.008 4.117 1 97.25 78 ALA B O 1
ATOM 1614 N N . THR B 1 79 ? -7.91 -9.109 3.025 1 98.56 79 THR B N 1
ATOM 1615 C CA . THR B 1 79 ? -6.742 -8.867 3.863 1 98.56 79 THR B CA 1
ATOM 1616 C C . THR B 1 79 ? -7.16 -8.531 5.293 1 98.56 79 THR B C 1
ATOM 1618 O O . THR B 1 79 ? -8.047 -7.703 5.508 1 98.56 79 THR B O 1
ATOM 1621 N N . VAL B 1 80 ? -6.547 -9.164 6.234 1 98.81 80 VAL B N 1
ATOM 1622 C CA . VAL B 1 80 ? -6.766 -8.891 7.652 1 98.81 80 VAL B CA 1
ATOM 1623 C C . VAL B 1 80 ? -5.637 -8.016 8.188 1 98.81 80 VAL B C 1
ATOM 1625 O O . VAL B 1 80 ? -5.883 -7.012 8.859 1 98.81 80 VAL B O 1
ATOM 1628 N N . SER B 1 81 ? -4.48 -8.422 7.914 1 98.94 81 SER B N 1
ATOM 1629 C CA . SER B 1 81 ? -3.314 -7.629 8.297 1 98.94 81 SER B CA 1
ATOM 1630 C C . SER B 1 81 ? -2.207 -7.73 7.254 1 98.94 81 SER B C 1
ATOM 1632 O O . SER B 1 81 ? -2.129 -8.719 6.52 1 98.94 81 SER B O 1
ATOM 1634 N N . LEU B 1 82 ? -1.43 -6.773 7.164 1 98.94 82 LEU B N 1
ATO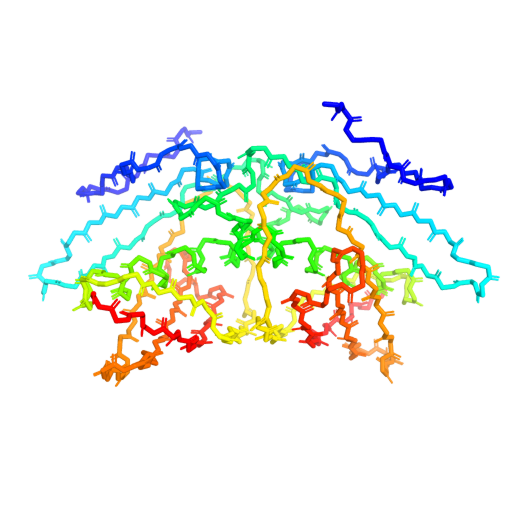M 1635 C CA . LEU B 1 82 ? -0.284 -6.664 6.27 1 98.94 82 LEU B CA 1
ATOM 1636 C C . LEU B 1 82 ? 0.824 -5.828 6.902 1 98.94 82 LEU B C 1
ATOM 1638 O O . LEU B 1 82 ? 0.64 -4.637 7.16 1 98.94 82 LEU B O 1
ATOM 1642 N N . ASP B 1 83 ? 1.963 -6.465 7.16 1 98.94 83 ASP B N 1
ATOM 1643 C CA . ASP B 1 83 ? 3.086 -5.859 7.867 1 98.94 83 ASP B CA 1
ATOM 1644 C C . ASP B 1 83 ? 4.34 -5.848 6.996 1 98.94 83 ASP B C 1
ATOM 1646 O O . ASP B 1 83 ? 4.797 -6.898 6.543 1 98.94 83 ASP B O 1
ATOM 1650 N N . SER B 1 84 ? 4.883 -4.691 6.863 1 98.94 84 SER B N 1
ATOM 1651 C CA . SER B 1 84 ? 5.969 -4.566 5.898 1 98.94 84 SER B CA 1
ATOM 1652 C C . SER B 1 84 ? 7.203 -3.932 6.535 1 98.94 84 SER B C 1
ATOM 1654 O O . SER B 1 84 ? 7.082 -3.072 7.41 1 98.94 84 SER B O 1
ATOM 1656 N N . ARG B 1 85 ? 8.344 -4.355 6.102 1 98.94 85 ARG B N 1
ATOM 1657 C CA . ARG B 1 85 ? 9.641 -3.754 6.391 1 98.94 85 ARG B CA 1
ATOM 1658 C C . ARG B 1 85 ? 10.328 -3.297 5.109 1 98.94 85 ARG B C 1
ATOM 1660 O O . ARG B 1 85 ? 10.484 -4.078 4.168 1 98.94 85 ARG B O 1
ATOM 1667 N N . PHE B 1 86 ? 10.656 -2.043 5.121 1 98.94 86 PHE B N 1
ATOM 1668 C CA . PHE B 1 86 ? 11.344 -1.454 3.979 1 98.94 86 PHE B CA 1
ATOM 1669 C C . PHE B 1 86 ? 12.859 -1.501 4.176 1 98.94 86 PHE B C 1
ATOM 1671 O O . PHE B 1 86 ? 13.375 -0.961 5.156 1 98.94 86 PHE B O 1
ATOM 1678 N N . ILE B 1 87 ? 13.516 -2.068 3.209 1 98.81 87 ILE B N 1
ATOM 167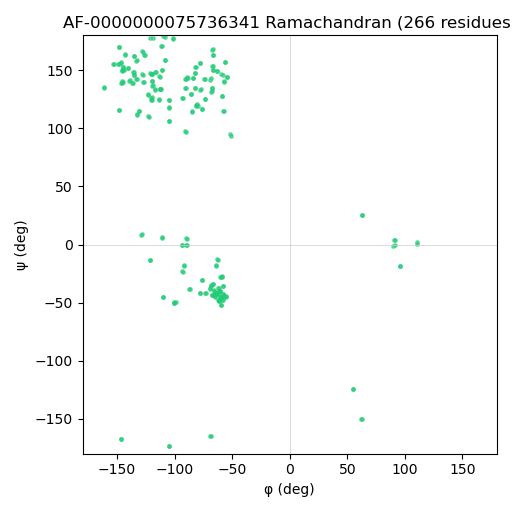9 C CA . ILE B 1 87 ? 14.93 -2.396 3.385 1 98.81 87 ILE B CA 1
ATOM 1680 C C . ILE B 1 87 ? 15.781 -1.479 2.516 1 98.81 87 ILE B C 1
ATOM 1682 O O . ILE B 1 87 ? 16.828 -1.001 2.953 1 98.81 87 ILE B O 1
ATOM 1686 N N . ALA B 1 88 ? 15.367 -1.302 1.275 1 98.56 88 ALA B N 1
ATOM 1687 C CA . ALA B 1 88 ? 16.109 -0.474 0.326 1 98.56 88 ALA B CA 1
ATOM 1688 C C . ALA B 1 88 ? 15.164 0.203 -0.663 1 98.56 88 ALA B C 1
ATOM 1690 O O . ALA B 1 88 ? 13.953 -0.047 -0.647 1 98.56 88 ALA B O 1
ATOM 1691 N N . THR B 1 89 ? 15.719 1.129 -1.431 1 97.44 89 THR B N 1
ATOM 1692 C CA . THR B 1 89 ? 14.93 1.819 -2.447 1 97.44 89 THR B CA 1
ATOM 1693 C C . THR B 1 89 ? 15.625 1.754 -3.805 1 97.44 89 THR B C 1
ATOM 1695 O O . THR B 1 89 ? 16.734 1.24 -3.912 1 97.44 89 THR B O 1
ATOM 1698 N N . ILE B 1 90 ? 14.867 2.094 -4.809 1 97.94 90 ILE B N 1
ATOM 1699 C CA . ILE B 1 90 ? 15.383 2.158 -6.172 1 97.94 90 ILE B CA 1
ATOM 1700 C C . ILE B 1 90 ? 14.641 3.238 -6.953 1 97.94 90 ILE B C 1
ATOM 1702 O O . ILE B 1 90 ? 13.547 3.658 -6.562 1 97.94 90 ILE B O 1
ATOM 1706 N N . GLU B 1 91 ? 15.281 3.777 -7.988 1 97.62 91 GLU B N 1
ATOM 1707 C CA . GLU B 1 91 ? 14.578 4.688 -8.883 1 97.62 91 GLU B CA 1
ATOM 1708 C C . GLU B 1 91 ? 13.492 3.963 -9.664 1 97.62 91 GLU B C 1
ATOM 1710 O O . GLU B 1 91 ? 13.625 2.777 -9.977 1 97.62 91 GLU B O 1
ATOM 1715 N N . PRO B 1 92 ? 12.43 4.656 -10.023 1 97.56 92 PRO B N 1
ATOM 1716 C CA . PRO B 1 92 ? 11.438 4.023 -10.898 1 97.56 92 PRO B CA 1
ATOM 1717 C C . PRO B 1 92 ? 11.977 3.742 -12.297 1 97.56 92 PRO B C 1
ATOM 1719 O O . PRO B 1 92 ? 13.016 4.281 -12.68 1 97.56 92 PRO B O 1
ATOM 1722 N N . GLY B 1 93 ? 11.234 2.846 -13 1 96.44 93 GLY B N 1
ATOM 1723 C CA . GLY B 1 93 ? 11.609 2.59 -14.383 1 96.44 93 GLY B CA 1
ATOM 1724 C C . GLY B 1 93 ? 12.188 1.206 -14.602 1 96.44 93 GLY B C 1
ATOM 1725 O O . GLY B 1 93 ? 12.5 0.826 -15.727 1 96.44 93 GLY B O 1
ATOM 1726 N N . GLY B 1 94 ? 12.242 0.437 -13.641 1 95.88 94 GLY B N 1
ATOM 1727 C CA . GLY B 1 94 ? 12.836 -0.886 -13.758 1 95.88 94 GLY B CA 1
ATOM 1728 C C . GLY B 1 94 ? 11.867 -2.006 -13.406 1 95.88 94 GLY B C 1
ATOM 1729 O O . GLY B 1 94 ? 10.695 -1.754 -13.117 1 95.88 94 GLY B O 1
ATOM 1730 N N . TRP B 1 95 ? 12.422 -3.236 -13.562 1 98.12 95 TRP B N 1
ATOM 1731 C CA . TRP B 1 95 ? 11.68 -4.457 -13.25 1 98.12 95 TRP B CA 1
ATOM 1732 C C . TRP B 1 95 ? 11.797 -4.801 -11.773 1 98.12 95 TRP B C 1
ATOM 1734 O O . TRP B 1 95 ? 12.898 -4.828 -11.219 1 98.12 95 TRP B O 1
ATOM 1744 N N . ILE B 1 96 ? 10.641 -5.047 -11.133 1 98.62 96 ILE B N 1
ATOM 1745 C CA . ILE B 1 96 ? 10.57 -5.512 -9.75 1 98.62 96 ILE B CA 1
ATOM 1746 C C . ILE B 1 96 ? 10.008 -6.93 -9.711 1 98.62 96 ILE B C 1
ATOM 1748 O O . ILE B 1 96 ? 8.93 -7.195 -10.25 1 98.62 96 ILE B O 1
ATOM 1752 N N . THR B 1 97 ? 10.75 -7.785 -9.102 1 98.19 97 THR B N 1
ATOM 1753 C CA . THR B 1 97 ? 10.289 -9.156 -8.93 1 98.19 97 THR B CA 1
ATOM 1754 C C . THR B 1 97 ? 9.523 -9.305 -7.613 1 98.19 97 THR B C 1
ATOM 1756 O O . THR B 1 97 ? 9.945 -8.766 -6.582 1 98.19 97 THR B O 1
ATOM 1759 N N . GLY B 1 98 ? 8.406 -9.977 -7.684 1 98.5 98 GLY B N 1
ATOM 1760 C CA . GLY B 1 98 ? 7.641 -10.336 -6.5 1 98.5 98 GLY B CA 1
ATOM 1761 C C . GLY B 1 98 ? 7.625 -11.836 -6.238 1 98.5 98 GLY B C 1
ATOM 1762 O O . GLY B 1 98 ? 7.375 -12.625 -7.148 1 98.5 98 GLY B O 1
ATOM 1763 N N . ARG B 1 99 ? 7.867 -12.18 -4.996 1 97.69 99 ARG B N 1
ATOM 1764 C CA . ARG B 1 99 ? 7.805 -13.578 -4.578 1 97.69 99 ARG B CA 1
ATOM 1765 C C . ARG B 1 99 ? 6.887 -13.742 -3.369 1 97.69 99 ARG B C 1
ATOM 1767 O O . ARG B 1 99 ? 6.883 -12.906 -2.467 1 97.69 99 ARG B O 1
ATOM 1774 N N . THR B 1 100 ? 6.152 -14.812 -3.43 1 98.19 100 THR B N 1
ATOM 1775 C CA . THR B 1 100 ? 5.289 -15.109 -2.293 1 98.19 100 THR B CA 1
ATOM 1776 C C . THR B 1 100 ? 5.625 -16.469 -1.699 1 98.19 100 THR B C 1
ATOM 1778 O O . THR B 1 100 ? 6.07 -17.375 -2.414 1 98.19 100 THR B O 1
ATOM 1781 N N . THR B 1 101 ? 5.461 -16.594 -0.427 1 97.94 101 THR B N 1
ATOM 1782 C CA . THR B 1 101 ? 5.641 -17.844 0.291 1 97.94 101 THR B CA 1
ATOM 1783 C C . THR B 1 101 ? 4.449 -18.125 1.208 1 97.94 101 THR B C 1
ATOM 1785 O O . THR B 1 101 ? 4.262 -17.422 2.209 1 97.94 101 THR B O 1
ATOM 1788 N N . MET B 1 102 ? 3.725 -19.188 0.899 1 98.06 102 MET B N 1
ATOM 1789 C CA . MET B 1 102 ? 2.605 -19.594 1.747 1 98.06 102 MET B CA 1
ATOM 1790 C C . MET B 1 102 ? 3.105 -20.281 3.014 1 98.06 102 MET B C 1
ATOM 1792 O O . MET B 1 102 ? 3.736 -21.328 2.945 1 98.06 102 MET B O 1
ATOM 1796 N N . LYS B 1 103 ? 2.809 -19.625 4.133 1 98.62 103 LYS B N 1
ATOM 1797 C CA . LYS B 1 103 ? 3.242 -20.203 5.402 1 98.62 103 LYS B CA 1
ATOM 1798 C C . LYS B 1 103 ? 2.215 -21.203 5.938 1 98.62 103 LYS B C 1
ATOM 1800 O O . LYS B 1 103 ? 2.578 -22.219 6.516 1 98.62 103 LYS B O 1
ATOM 1805 N N . LYS B 1 104 ? 0.984 -20.906 5.77 1 98.56 104 LYS B N 1
ATOM 1806 C CA . LYS B 1 104 ? -0.124 -21.75 6.211 1 98.56 104 LYS B CA 1
ATOM 1807 C C . LYS B 1 104 ? -1.418 -21.375 5.492 1 98.56 104 LYS B C 1
ATOM 1809 O O . LYS B 1 104 ? -1.717 -20.188 5.316 1 98.56 104 LYS B O 1
ATOM 1814 N N . LEU B 1 105 ? -2.105 -22.328 5.059 1 97.56 105 LEU B N 1
ATOM 1815 C CA . LEU B 1 105 ? -3.443 -22.188 4.5 1 97.56 105 LEU B CA 1
ATOM 1816 C C . LEU B 1 105 ? -4.449 -23.047 5.258 1 97.56 105 LEU B C 1
ATOM 1818 O O . LEU B 1 105 ? -4.379 -24.281 5.207 1 97.56 105 LEU B O 1
ATOM 1822 N N . SER B 1 106 ? -5.262 -22.422 5.953 1 96.88 106 SER B N 1
ATOM 1823 C CA . SER B 1 106 ? -6.34 -23.125 6.637 1 96.88 106 SER B CA 1
ATOM 1824 C C . SER B 1 106 ? -7.676 -22.906 5.934 1 96.88 106 SER B C 1
ATOM 1826 O O . SER B 1 106 ? -7.723 -22.344 4.84 1 96.88 106 SER B O 1
ATOM 1828 N N . ARG B 1 107 ? -8.711 -23.406 6.574 1 95.31 107 ARG B N 1
ATOM 1829 C CA . ARG B 1 107 ? -10.039 -23.25 5.996 1 95.31 107 ARG B CA 1
ATOM 1830 C C . ARG B 1 107 ? -10.469 -21.797 5.973 1 95.31 107 ARG B C 1
ATOM 1832 O O . ARG B 1 107 ? -11.133 -21.344 5.035 1 95.31 107 ARG B O 1
ATOM 1839 N N . SER B 1 108 ? -10.008 -21.062 7.023 1 97.06 108 SER B N 1
ATOM 1840 C CA . SER B 1 108 ? -10.594 -19.734 7.145 1 97.06 108 SER B CA 1
ATOM 1841 C C . SER B 1 108 ? -9.523 -18.656 7.094 1 97.06 108 SER B C 1
ATOM 1843 O O . SER B 1 108 ? -9.836 -17.469 6.988 1 97.06 108 SER B O 1
ATOM 1845 N N . LEU B 1 109 ? -8.219 -19.094 7.234 1 98.38 109 LEU B N 1
ATOM 1846 C CA . LEU B 1 109 ? -7.156 -18.094 7.242 1 98.38 109 LEU B CA 1
ATOM 1847 C C . LEU B 1 109 ? -5.988 -18.547 6.367 1 98.38 109 LEU B C 1
ATOM 1849 O O . LEU B 1 109 ? -5.695 -19.734 6.277 1 98.38 109 LEU B O 1
ATOM 1853 N N . ALA B 1 110 ? -5.359 -17.594 5.809 1 98.75 110 ALA B N 1
ATOM 1854 C CA . ALA B 1 110 ? -4.078 -17.797 5.145 1 98.75 110 ALA B CA 1
ATOM 1855 C C . ALA B 1 110 ? -2.998 -16.906 5.734 1 98.75 110 ALA B C 1
ATOM 1857 O O . ALA B 1 110 ? -3.221 -15.711 5.941 1 98.75 110 ALA B O 1
ATOM 1858 N N . PHE B 1 111 ? -1.865 -17.5 6.094 1 98.88 111 PHE B N 1
ATOM 1859 C CA . PHE B 1 111 ? -0.659 -16.781 6.488 1 98.88 111 PHE B CA 1
ATOM 1860 C C . PHE B 1 111 ? 0.386 -16.828 5.379 1 98.88 111 PHE B C 1
ATOM 1862 O O . PHE B 1 111 ? 0.86 -17.906 5.012 1 98.88 111 PHE B O 1
ATOM 1869 N N . ILE B 1 112 ? 0.732 -15.719 4.883 1 98.81 112 ILE B N 1
ATOM 1870 C CA . ILE B 1 112 ? 1.528 -15.695 3.66 1 98.81 112 ILE B CA 1
ATOM 1871 C C . ILE B 1 112 ? 2.502 -14.516 3.703 1 98.81 112 ILE B C 1
ATOM 1873 O O . ILE B 1 112 ? 2.154 -13.43 4.176 1 98.81 112 ILE B O 1
ATOM 1877 N N . ASP B 1 113 ? 3.73 -14.734 3.223 1 98.88 113 ASP B N 1
ATOM 1878 C CA . ASP B 1 113 ? 4.766 -13.703 3.117 1 98.88 113 ASP B CA 1
ATOM 1879 C C . ASP B 1 113 ? 5.012 -13.32 1.66 1 98.88 113 ASP B C 1
ATOM 1881 O O . ASP B 1 113 ? 4.695 -14.086 0.749 1 98.88 113 ASP B O 1
ATOM 1885 N N . ALA B 1 114 ? 5.574 -12.133 1.467 1 98.81 114 ALA B N 1
ATOM 1886 C CA . ALA B 1 114 ? 6.008 -11.711 0.138 1 98.81 114 ALA B CA 1
ATOM 1887 C C . ALA B 1 114 ? 7.25 -10.828 0.222 1 98.81 114 ALA B C 1
ATOM 1889 O O . ALA B 1 114 ? 7.516 -10.219 1.261 1 98.81 114 ALA B O 1
ATOM 1890 N N . GLU B 1 115 ? 7.953 -10.805 -0.859 1 98.88 115 GLU B N 1
ATOM 1891 C CA . GLU B 1 115 ? 9.117 -9.945 -1.03 1 98.88 115 GLU B CA 1
ATOM 1892 C C . GLU B 1 115 ? 9.102 -9.258 -2.393 1 98.88 115 GLU B C 1
ATOM 1894 O O . GLU B 1 115 ? 8.648 -9.836 -3.381 1 98.88 115 GLU B O 1
ATOM 1899 N N . ALA B 1 116 ? 9.578 -8.07 -2.441 1 98.88 116 ALA B N 1
ATOM 1900 C CA . ALA B 1 116 ? 9.859 -7.344 -3.678 1 98.88 116 ALA B CA 1
ATOM 1901 C C . ALA B 1 116 ? 11.359 -7.137 -3.861 1 98.88 116 ALA B C 1
ATOM 1903 O O . ALA B 1 116 ? 12.047 -6.664 -2.949 1 98.88 116 ALA B O 1
ATOM 1904 N N . LEU B 1 117 ? 11.82 -7.414 -5.051 1 98.69 117 LEU B N 1
ATOM 1905 C CA . LEU B 1 117 ? 13.25 -7.332 -5.332 1 98.69 117 LEU B CA 1
ATOM 1906 C C . LEU B 1 117 ? 13.5 -6.578 -6.633 1 98.69 117 LEU B C 1
ATOM 1908 O O . LEU B 1 117 ? 12.773 -6.758 -7.613 1 98.69 117 LEU B O 1
ATOM 1912 N N . ALA B 1 118 ? 14.523 -5.801 -6.695 1 98.19 118 ALA B N 1
ATOM 1913 C CA . ALA B 1 118 ? 15.141 -5.301 -7.922 1 98.19 118 ALA B CA 1
ATOM 1914 C C . ALA B 1 118 ? 16.453 -6.027 -8.203 1 98.19 118 ALA B C 1
ATOM 1916 O O . ALA B 1 118 ? 17.484 -5.691 -7.633 1 98.19 118 ALA B O 1
ATOM 1917 N N . GLY B 1 119 ? 16.406 -6.91 -9.203 1 96.12 119 GLY B N 1
ATOM 1918 C CA . GLY B 1 119 ? 17.531 -7.828 -9.281 1 96.12 119 GLY B CA 1
ATOM 1919 C C . GLY B 1 119 ? 17.766 -8.602 -7.992 1 96.12 119 GLY B C 1
ATOM 1920 O O . GLY B 1 119 ? 16.844 -9.234 -7.473 1 96.12 119 GLY B O 1
ATOM 1921 N N . ASP B 1 120 ? 18.953 -8.516 -7.469 1 96.75 120 ASP B N 1
ATOM 1922 C CA . ASP B 1 120 ? 19.281 -9.227 -6.23 1 96.75 120 ASP B CA 1
ATOM 1923 C C . ASP B 1 120 ? 19.062 -8.328 -5.016 1 96.75 120 ASP B C 1
ATOM 1925 O O . ASP B 1 120 ? 19.234 -8.773 -3.875 1 96.75 120 ASP B O 1
ATOM 1929 N N . LYS B 1 121 ? 18.656 -7.145 -5.223 1 98.38 121 LYS B N 1
ATOM 1930 C CA . LYS B 1 121 ? 18.438 -6.191 -4.137 1 98.38 121 LYS B CA 1
ATOM 1931 C C . LYS B 1 121 ? 17.062 -6.348 -3.523 1 98.38 121 LYS B C 1
ATOM 1933 O O . LYS B 1 121 ? 16.047 -6.094 -4.188 1 98.38 121 LYS B O 1
ATOM 1938 N N . LEU B 1 122 ? 17.016 -6.766 -2.244 1 98.88 122 LEU B N 1
ATOM 1939 C CA . LEU B 1 122 ? 15.75 -6.844 -1.522 1 98.88 122 LEU B CA 1
ATOM 1940 C C . LEU B 1 122 ? 15.258 -5.453 -1.147 1 98.88 122 LEU B C 1
ATOM 1942 O O . LEU B 1 122 ? 15.969 -4.688 -0.496 1 98.88 122 LEU B O 1
ATOM 1946 N N . LEU B 1 123 ? 14 -5.137 -1.558 1 98.88 123 LEU B N 1
ATOM 1947 C CA . LEU B 1 123 ? 13.461 -3.803 -1.32 1 98.88 123 LEU B CA 1
ATOM 1948 C C . LEU B 1 123 ? 12.531 -3.801 -0.114 1 98.88 123 LEU B C 1
ATOM 1950 O O . LEU B 1 123 ? 12.656 -2.955 0.774 1 98.88 123 LEU B O 1
ATOM 1954 N N . VAL B 1 124 ? 11.578 -4.719 -0.081 1 98.94 124 VAL B N 1
ATOM 1955 C CA . VAL B 1 124 ? 10.539 -4.758 0.944 1 98.94 124 VAL B CA 1
ATOM 1956 C C . VAL B 1 124 ? 10.18 -6.207 1.255 1 98.94 124 VAL B C 1
ATOM 1958 O O . VAL B 1 124 ? 10.086 -7.039 0.348 1 98.94 124 VAL B O 1
ATOM 1961 N N . THR B 1 125 ? 9.992 -6.531 2.475 1 98.94 125 THR B N 1
ATOM 1962 C CA . THR B 1 125 ? 9.367 -7.777 2.896 1 98.94 125 THR B CA 1
ATOM 1963 C C . THR B 1 125 ? 8.023 -7.508 3.566 1 98.94 125 THR B C 1
ATOM 1965 O O . THR B 1 125 ? 7.867 -6.512 4.273 1 98.94 125 THR B O 1
ATOM 1968 N N . THR B 1 126 ? 7.129 -8.375 3.348 1 98.94 126 THR B N 1
ATOM 1969 C CA . THR B 1 126 ? 5.785 -8.211 3.893 1 98.94 126 THR B CA 1
ATOM 1970 C C . THR B 1 126 ? 5.246 -9.539 4.406 1 98.94 126 THR B C 1
ATOM 1972 O O . THR B 1 126 ? 5.477 -10.586 3.795 1 98.94 126 THR B O 1
ATOM 1975 N N . SER B 1 127 ? 4.562 -9.523 5.504 1 98.94 127 SER B N 1
ATOM 1976 C CA . SER B 1 127 ? 3.785 -10.641 6.031 1 98.94 127 SER B CA 1
ATOM 1977 C C . SER B 1 127 ? 2.307 -10.289 6.137 1 98.94 127 SER B C 1
ATOM 1979 O O . SER B 1 127 ? 1.954 -9.203 6.598 1 98.94 127 SER B O 1
ATOM 1981 N N . ALA B 1 128 ? 1.488 -11.211 5.738 1 98.94 128 ALA B N 1
ATOM 1982 C CA . ALA B 1 128 ? 0.07 -10.867 5.707 1 98.94 128 ALA B CA 1
ATOM 1983 C C . ALA B 1 128 ? -0.792 -12.031 6.172 1 98.94 128 ALA B C 1
ATOM 1985 O O . ALA B 1 128 ? -0.377 -13.195 6.078 1 98.94 128 ALA B O 1
ATOM 1986 N N . VAL B 1 129 ? -1.895 -11.719 6.695 1 98.94 129 VAL B N 1
ATOM 1987 C CA . VAL B 1 129 ? -2.965 -12.656 7.016 1 98.94 129 VAL B CA 1
ATOM 1988 C C . VAL B 1 129 ? -4.211 -12.32 6.199 1 98.94 129 VAL B C 1
ATOM 1990 O O . VAL B 1 129 ? -4.594 -11.148 6.098 1 98.94 129 VAL B O 1
ATOM 1993 N N . PHE B 1 130 ? -4.77 -13.289 5.648 1 98.81 130 PHE B N 1
ATOM 1994 C CA . PHE B 1 130 ? -6.016 -13.133 4.906 1 98.81 130 PHE B CA 1
ATOM 1995 C C . PHE B 1 130 ? -7.121 -13.984 5.512 1 98.81 130 PHE B C 1
ATOM 1997 O O . PHE B 1 130 ? -6.875 -15.117 5.93 1 98.81 130 PHE B O 1
ATOM 2004 N N . ARG B 1 131 ? -8.273 -13.414 5.531 1 98.12 131 ARG B N 1
ATOM 2005 C CA . ARG B 1 131 ? -9.469 -14.219 5.738 1 98.12 131 ARG B CA 1
ATOM 2006 C C . ARG B 1 131 ? -9.93 -14.867 4.438 1 98.12 131 ARG B C 1
ATOM 2008 O O . ARG B 1 131 ? -9.984 -14.211 3.396 1 98.12 131 ARG B O 1
ATOM 2015 N N . ILE B 1 132 ? -10.258 -16.125 4.535 1 97.12 132 ILE B N 1
ATOM 2016 C CA . ILE B 1 132 ? -10.766 -16.859 3.379 1 97.12 132 ILE B CA 1
ATOM 2017 C C . ILE B 1 132 ? -12.273 -17.062 3.527 1 97.12 132 ILE B C 1
ATOM 2019 O O . ILE B 1 132 ? -12.734 -17.641 4.52 1 97.12 132 ILE B O 1
ATOM 2023 N N . PHE B 1 133 ? -12.984 -16.609 2.518 1 94.12 133 PHE B N 1
ATOM 2024 C CA . PHE B 1 133 ? -14.438 -16.672 2.613 1 94.12 133 PHE B CA 1
ATOM 2025 C C . PHE B 1 133 ? -14.938 -18.062 2.225 1 94.12 133 PHE B C 1
ATOM 2027 O O . PHE B 1 133 ? -14.336 -18.734 1.381 1 94.12 133 PHE B O 1
ATOM 2034 N N . GLU B 1 134 ? -15.969 -18.484 2.814 1 86.69 134 GLU B N 1
ATOM 2035 C CA . GLU B 1 134 ? -16.594 -19.766 2.484 1 86.69 134 GLU B CA 1
ATOM 2036 C C . GLU B 1 134 ? -17.219 -19.734 1.098 1 86.69 134 GLU B C 1
ATOM 2038 O O . GLU B 1 134 ? -17.688 -18.688 0.649 1 86.69 134 GLU B O 1
ATOM 2043 N N . SER B 1 135 ? -17.141 -20.875 0.327 1 74.12 135 SER B N 1
ATOM 2044 C CA . SER B 1 135 ? -17.766 -21.016 -0.984 1 74.12 135 SER B CA 1
ATOM 2045 C C . SER B 1 135 ? -19.281 -20.922 -0.882 1 74.12 135 SER B C 1
ATOM 2047 O O . SER B 1 135 ? -19.875 -21.297 0.134 1 74.12 135 SER B O 1
#

InterPro domains:
  IPR006683 Thioesterase domain [PF03061] (49-123)
  IPR029069 HotDog domain superfamily [SSF54637] (6-133)

Foldseek 3Di:
DQADDPPAWDFDPDQDDPCVVLARKTWHQDPVRFIKIKGFFDPSQADPVQWGDPVSVVSVQVVVVQVRLCVVLVFHKDWDDKDKDFDDIGGTGGMKMKDKDWPDDDPFKTWIKMWIDDVPRTTMIMITMMTGDDD/DQADDPPQWDFDPDQDDPCVVLARKTWHQDPVRFIKIKGFWDPSQADPVQWGDPVSVVSVQVVVVQVRLCVVLVFHKDWDDKDKDFDDIGGTGGMKMKDKDWPDDDPFKTWIKMWIDDVPRTTMIMITMMTGDDD

Secondary structure (DSSP, 8-state):
---PPPTT-EE-S--SHHHHHH--EEEEE-TTS-EEEEEE--GGGB-TTSSB-HHHHHHHHHHHHHHHHHHHH-S-EEEEEEEEEE-----SSSEEEEEEEEEEE-SSEEEEEEEEEETTEEEEEEEEEEEE---/---PPPTT-EE-S--SHHHHHH--EEEEE-TTS-EEEEEE--GGGB-TTSSB-HHHHHHHHHHHHHHHHHHHH-S-EEEEEEEEEE-----SSSEEEEEEEEEEE-SSEEEEEEEEEETTEEEEEEEEEEEE---

Nearest PDB structures (foldseek):
  2hbo-assembly1_A-2  TM=9.080E-01  e=1.155E-09  Caulobacter vibrioides
  5byu-assembly2_E  TM=7.973E-01  e=1.263E-05  Legionella pneumophila subsp. pneumophila str. Philadelphia 1
  5byu-assembly1_A  TM=7.872E-01  e=2.322E-05  Legionella pneumophila subsp. pneumophila str. Philadelphia 1
  5dio-assembly1_B-2  TM=8.487E-01  e=1.703E-04  Legionella pneumophila
  7qv0-assembly1_C-2  TM=8.028E-01  e=5.039E-05  Candidatus Scalindua brodae

pLDDT: mean 95.6, std 7.2, range [43.09, 98.94]

Solvent-accessible surface area (backbone atoms only — not comparable to full-atom values): 14188 Å² total; per-residue (Å²): 126,87,74,71,81,62,89,77,54,40,70,52,88,68,60,58,30,28,55,33,64,71,35,56,42,30,34,31,73,41,96,86,69,46,66,37,33,33,36,52,43,32,69,54,30,16,35,97,86,59,28,44,26,64,26,55,53,46,25,50,50,48,50,52,52,52,49,52,50,28,68,74,65,74,36,59,68,44,68,38,33,43,36,37,40,47,71,50,84,49,60,48,49,44,65,32,41,33,44,65,45,82,74,43,79,56,86,51,40,33,37,36,36,37,37,38,21,50,81,91,44,64,25,37,41,35,42,32,34,30,40,37,49,82,132,126,86,76,71,80,63,90,76,53,40,70,50,87,68,59,55,30,30,56,33,64,71,36,57,42,29,36,30,72,40,95,86,68,45,66,37,35,34,36,53,44,32,69,56,30,16,35,98,85,60,28,44,26,66,25,55,53,48,25,50,49,49,49,52,52,51,49,51,49,28,69,74,66,73,35,58,68,44,70,38,32,44,35,35,38,46,72,49,85,49,60,47,49,45,65,32,41,35,43,66,46,81,74,44,77,57,87,50,39,34,37,36,35,37,37,36,20,50,80,89,43,64,25,36,41,36,41,34,35,30,39,36,51,82,134